Protein AF-A0AA88RF78-F1 (afdb_monomer)

Mean predicted aligned error: 16.73 Å

Foldseek 3Di:
DDDPPPPPPPPDDDQEPQWDDDPNDTDGHQQWDDDPRYTHGDVLLVVLLVVLLVVLLLVQLLQLLCCVQVVDDDQKDFPVRSVVVVCVVVSCVVSVDDPSSNVSSVVSNVVVNPVQWDWDQDPVRTIITGHDPVSSVVNHDPVSVVVVVCVVCVVPVVVVVVVVVVVVVVVVVVVVVVVLLVLLVVLLVVVVVVLVVQCVVCVVPPNPGDSKDFLVVSCVVSDDPVRVVDCSSVVSNVVVQVPDPQKDWDWDQDPNDTTIIIGGRDDDPDPVVVVVVVVVVVVVVVVVVVPVPPPPPPPDDDDDDDDDD

pLDDT: mean 79.44, std 18.49, range [29.78, 97.38]

Organism: NCBI:txid112253

InterPro domains:
  IPR018996 Man1/Src1-like, C-terminal [PF09402] (9-264)
  IPR041885 MAN1, winged-helix domain [G3DSA:1.10.10.1180] (170-264)
  IPR044780 Heh2/Src1-like [PTHR47808] (6-288)

Sequence (309 aa):
MAVLTSTVTDVCEPCPSNGVCHEGKLDCLRGYRKLGKSCVEDGDIDETAKKLAKLIEIRLCEAYAQYLCEGVGTAWVGEEELWNRLDEFKLVERFGLADAKFMHAKERAVETIDKLLETRPTNIGIKELKCPELLVERYKPITCRIRQWIAKHALVLVPICALLLGCTLILFRIRQRHYLSARAEHLYNKVCDILEENALVSRSVKGEGEPWVVASWLRDDLLLPRERRDPSLWKKVEELVQEDSRLDQYPKMVKGELKVVWEWQVEGSLSALAKRKKGEESKQKLNESTSTSSIQQRLASKDSEALKC

Radius of gyration: 55.76 Å; Cα contacts (8 Å, |Δi|>4): 254; chains: 1; bounding box: 178×38×142 Å

Solvent-accessible surface area (backbone atoms only — not comparable to full-atom values): 17986 Å² total; per-residue (Å²): 134,88,80,82,77,80,79,78,74,85,79,78,76,80,74,39,66,62,43,47,68,57,96,91,42,80,44,46,38,93,69,32,38,76,55,90,86,38,36,40,74,31,62,70,36,54,52,46,10,52,54,49,31,50,52,50,51,51,53,45,16,40,45,32,22,43,22,76,62,73,68,49,82,58,64,62,43,46,54,69,62,50,49,56,65,49,51,76,69,43,53,56,77,73,69,71,48,56,70,73,52,41,54,50,14,49,55,54,12,51,61,53,38,65,75,72,32,47,73,46,76,44,101,86,69,50,49,28,41,26,56,42,73,80,61,20,60,77,50,40,54,69,69,46,54,50,50,54,50,46,64,74,41,36,87,61,49,52,58,53,53,51,49,52,54,50,51,53,53,51,52,49,53,52,50,51,51,51,50,44,50,56,53,22,51,54,51,41,53,52,50,49,53,54,32,48,50,36,38,52,49,16,64,73,46,83,73,77,46,68,46,56,45,50,52,70,55,56,50,65,73,71,44,52,84,77,53,67,74,46,64,68,46,57,52,50,27,51,52,54,47,73,71,35,89,50,46,47,77,49,80,42,77,56,96,87,40,83,40,54,30,39,31,47,57,73,89,68,93,59,67,69,62,50,52,53,51,52,55,50,53,54,56,51,56,60,54,57,73,64,60,75,80,71,70,91,79,79,87,87,80,88,77,87,88,78,88,84,136

Secondary structure (DSSP, 8-state):
------------PPPPTTEEEETTEEEEPTTEEEETTEEEE-HHHHHHHHHHHHHHHHHHHHHHHHHHHH--S-S-EEHHHHHHHHHTT-HHHHHT--HHHHHHHHHHHHHHHHHHSEEEE-TTS-EEEE--HHHHHHHS-HHHHHHHHHHHTHHHHHHHHHHHHHHHHHHHHHHHHHHHHHHHHHHHHHHHHHHHHHHHHHHHTTTTS-SEEEHHHHHHHHS-TTGGG-HHHHHHHHHHHHH-TTEEEEEEEETTEEEEEEEE--S-TTHHHHHHHHHHHHHHHHHHTTSSSSSTTS-----------

Structure (mmCIF, N/CA/C/O backbone):
data_AF-A0AA88RF78-F1
#
_entry.id   AF-A0AA88RF78-F1
#
loop_
_atom_site.group_PDB
_atom_site.id
_atom_site.type_symbol
_atom_site.label_atom_id
_atom_site.label_alt_id
_atom_site.label_comp_id
_atom_site.label_asym_id
_atom_site.label_entity_id
_atom_site.label_seq_id
_atom_site.pdbx_PDB_ins_code
_atom_site.Cartn_x
_atom_site.Cartn_y
_atom_site.Cartn_z
_atom_site.occupancy
_atom_site.B_iso_or_equiv
_atom_site.auth_seq_id
_atom_site.auth_comp_id
_atom_site.auth_asym_id
_atom_site.auth_atom_id
_atom_site.pdbx_PDB_model_num
ATOM 1 N N . MET A 1 1 ? 83.283 -2.965 -58.248 1.00 36.81 1 MET A N 1
ATOM 2 C CA . MET A 1 1 ? 82.352 -1.840 -58.026 1.00 36.81 1 MET A CA 1
ATOM 3 C C . MET A 1 1 ? 81.000 -2.427 -57.680 1.00 36.81 1 MET A C 1
ATOM 5 O O . MET A 1 1 ? 80.382 -3.050 -58.531 1.00 36.81 1 MET A O 1
ATOM 9 N N . ALA A 1 2 ? 80.628 -2.340 -56.406 1.00 35.53 2 ALA A N 1
ATOM 10 C CA . ALA A 1 2 ? 79.348 -2.812 -55.902 1.00 35.53 2 ALA A CA 1
ATOM 11 C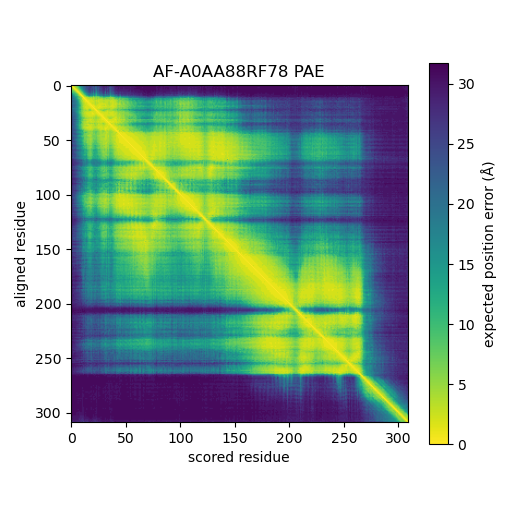 C . ALA A 1 2 ? 78.250 -1.840 -56.345 1.00 35.53 2 ALA A C 1
ATOM 13 O O . ALA A 1 2 ? 78.299 -0.662 -55.999 1.00 35.53 2 ALA A O 1
ATOM 14 N N . VAL A 1 3 ? 77.281 -2.330 -57.112 1.00 37.94 3 VAL A N 1
ATOM 15 C CA . VAL A 1 3 ? 76.019 -1.626 -57.338 1.00 37.94 3 VAL A CA 1
ATOM 16 C C . VAL A 1 3 ? 75.031 -2.221 -56.344 1.00 37.94 3 VAL A C 1
ATOM 18 O O . VAL A 1 3 ? 74.512 -3.315 -56.540 1.00 37.94 3 VAL A O 1
ATOM 21 N N . LEU A 1 4 ? 74.847 -1.523 -55.225 1.00 43.50 4 LEU A N 1
ATOM 22 C CA . LEU A 1 4 ? 73.769 -1.780 -54.278 1.00 43.50 4 LEU A CA 1
ATOM 23 C C . LEU A 1 4 ? 72.462 -1.320 -54.930 1.00 43.50 4 LEU A C 1
ATOM 25 O O . LEU A 1 4 ? 72.089 -0.154 -54.837 1.00 43.50 4 LEU A O 1
ATOM 29 N N . THR A 1 5 ? 71.764 -2.224 -55.611 1.00 44.12 5 THR A N 1
ATOM 30 C CA . THR A 1 5 ? 70.344 -2.031 -55.907 1.00 44.12 5 THR A CA 1
ATOM 31 C C . THR A 1 5 ? 69.571 -2.264 -54.616 1.00 44.12 5 THR A C 1
ATOM 33 O O . THR A 1 5 ? 69.352 -3.406 -54.213 1.00 44.12 5 THR A O 1
ATOM 36 N N . SER A 1 6 ? 69.188 -1.182 -53.938 1.00 45.31 6 SER A N 1
ATOM 37 C CA . SER A 1 6 ? 68.229 -1.235 -52.839 1.00 45.31 6 SER A CA 1
ATOM 38 C C . SER A 1 6 ? 66.862 -1.623 -53.402 1.00 45.31 6 SER A C 1
ATOM 40 O O . SER A 1 6 ? 66.131 -0.785 -53.928 1.00 45.31 6 SER A O 1
ATOM 42 N N . THR A 1 7 ? 66.512 -2.900 -53.314 1.00 47.06 7 THR A N 1
ATOM 43 C CA . THR A 1 7 ? 65.128 -3.346 -53.461 1.00 47.06 7 THR A CA 1
ATOM 44 C C . THR A 1 7 ? 64.368 -2.878 -52.225 1.00 47.06 7 THR A C 1
ATOM 46 O O . THR A 1 7 ? 64.383 -3.550 -51.194 1.00 47.06 7 THR A O 1
ATOM 49 N N . VAL A 1 8 ? 63.744 -1.700 -52.296 1.00 56.53 8 VAL A N 1
ATOM 50 C CA . VAL A 1 8 ? 62.673 -1.354 -51.358 1.00 56.53 8 VAL A CA 1
ATOM 51 C C . VAL A 1 8 ? 61.531 -2.297 -51.701 1.00 56.53 8 VAL A C 1
ATOM 53 O O . VAL A 1 8 ? 60.844 -2.133 -52.701 1.00 56.53 8 VAL A O 1
ATOM 56 N N . THR A 1 9 ? 61.415 -3.377 -50.938 1.00 49.31 9 THR A N 1
ATOM 57 C CA . THR A 1 9 ? 60.226 -4.217 -50.951 1.00 49.31 9 THR A CA 1
ATOM 58 C C . THR A 1 9 ? 59.063 -3.339 -50.511 1.00 49.31 9 THR A C 1
ATOM 60 O O . THR A 1 9 ? 59.014 -2.949 -49.344 1.00 49.31 9 THR A O 1
ATOM 63 N N . ASP A 1 10 ? 58.155 -3.014 -51.430 1.00 59.72 10 ASP A N 1
ATOM 64 C CA . ASP A 1 10 ? 56.860 -2.414 -51.109 1.00 59.72 10 ASP A CA 1
ATOM 65 C C . ASP A 1 10 ? 56.050 -3.441 -50.309 1.00 59.72 10 ASP A C 1
ATOM 67 O O . ASP A 1 10 ? 55.277 -4.237 -50.842 1.00 59.72 10 ASP A O 1
ATOM 71 N N . VAL A 1 11 ? 56.294 -3.490 -48.999 1.00 71.19 11 VAL A N 1
ATOM 72 C CA . VAL A 1 11 ? 55.520 -4.311 -48.072 1.00 71.19 11 VAL A CA 1
ATOM 73 C C . VAL A 1 11 ? 54.170 -3.623 -47.898 1.00 71.19 11 VAL A C 1
ATOM 75 O O . VAL A 1 11 ? 54.000 -2.752 -47.046 1.00 71.19 11 VAL A O 1
ATOM 78 N N . CYS A 1 12 ? 53.207 -3.987 -48.745 1.00 76.19 12 CYS A N 1
ATOM 79 C CA . CYS A 1 12 ? 51.821 -3.580 -48.573 1.00 76.19 12 CYS A CA 1
ATOM 80 C C . CYS A 1 12 ? 51.231 -4.293 -47.351 1.00 76.19 12 CYS A C 1
ATOM 82 O O . CYS A 1 12 ? 51.060 -5.512 -47.344 1.00 76.19 12 CYS A O 1
ATOM 84 N N . GLU A 1 13 ? 50.907 -3.522 -46.317 1.00 80.88 13 GLU A N 1
ATOM 85 C CA . GLU A 1 13 ? 50.121 -4.015 -45.189 1.00 80.88 13 GLU A CA 1
ATOM 86 C C . GLU A 1 13 ? 48.664 -4.249 -45.643 1.00 80.88 13 GLU A C 1
ATOM 88 O O . GLU A 1 13 ? 48.112 -3.424 -46.382 1.00 80.88 13 GLU A O 1
ATOM 93 N N . PRO A 1 14 ? 48.017 -5.354 -45.227 1.00 86.38 14 PRO A N 1
ATOM 94 C CA . PRO A 1 14 ? 46.607 -5.574 -45.518 1.00 86.38 14 PRO A CA 1
ATOM 95 C C . PRO A 1 14 ? 45.745 -4.506 -44.836 1.00 86.38 14 PRO A C 1
ATOM 97 O O . PRO A 1 14 ? 46.074 -4.021 -43.751 1.00 86.38 14 PRO A O 1
ATOM 100 N N . CYS A 1 15 ? 44.612 -4.166 -45.455 1.00 87.88 15 CYS A N 1
ATOM 101 C CA . CYS A 1 15 ? 43.669 -3.237 -44.843 1.00 87.88 15 CYS A CA 1
ATOM 102 C C . CYS A 1 15 ? 43.158 -3.824 -43.511 1.00 87.88 15 CYS A C 1
ATOM 104 O O . CYS A 1 15 ? 42.758 -4.994 -43.483 1.00 87.88 15 CYS A O 1
ATOM 106 N N . PRO A 1 16 ? 43.184 -3.060 -42.406 1.00 90.44 16 PRO A N 1
ATOM 107 C CA . PRO A 1 16 ? 42.710 -3.535 -41.112 1.00 90.44 16 PRO A CA 1
ATOM 108 C C . PRO A 1 16 ? 41.215 -3.868 -41.154 1.00 90.44 16 PRO A C 1
ATOM 110 O O . PRO A 1 16 ? 40.450 -3.303 -41.939 1.00 90.44 16 PRO A O 1
ATOM 113 N N . SER A 1 17 ? 40.783 -4.762 -40.263 1.00 88.62 17 SER A N 1
ATOM 114 C CA . SER A 1 17 ? 39.364 -5.076 -40.094 1.00 88.62 17 SER A CA 1
ATOM 115 C C . SER A 1 17 ? 38.554 -3.818 -39.765 1.00 88.62 17 SER A C 1
ATOM 117 O O . SER A 1 17 ? 39.032 -2.898 -39.099 1.00 88.62 17 SER A O 1
ATOM 119 N N . ASN A 1 18 ? 37.313 -3.779 -40.255 1.00 89.25 18 ASN A N 1
ATOM 120 C CA . ASN A 1 18 ? 36.396 -2.643 -40.114 1.00 89.25 18 ASN A CA 1
ATOM 121 C C . ASN A 1 18 ? 36.908 -1.325 -40.731 1.00 89.25 18 ASN A C 1
ATOM 123 O O . ASN A 1 18 ? 36.397 -0.250 -40.414 1.00 89.25 18 ASN A O 1
ATOM 127 N N . GLY A 1 19 ? 37.909 -1.411 -41.609 1.00 89.44 19 GLY A N 1
ATOM 128 C CA . GLY A 1 19 ? 38.452 -0.313 -42.394 1.00 89.44 19 GLY A CA 1
ATOM 129 C C . GLY A 1 19 ? 38.189 -0.485 -43.887 1.00 89.44 19 GLY A C 1
ATOM 130 O O . GLY A 1 19 ? 38.097 -1.597 -44.401 1.00 89.44 19 GLY A O 1
ATOM 131 N N . VAL A 1 20 ? 38.094 0.638 -44.585 1.00 91.31 20 VAL A N 1
ATOM 132 C CA . VAL A 1 20 ? 38.062 0.748 -46.037 1.00 91.31 20 VAL A CA 1
ATOM 133 C C . VAL A 1 20 ? 39.315 1.512 -46.449 1.00 91.31 20 VAL A C 1
ATOM 135 O O . VAL A 1 20 ? 39.538 2.643 -46.014 1.00 91.31 20 VAL A O 1
ATOM 138 N N . CYS A 1 21 ? 40.161 0.871 -47.254 1.00 90.25 21 CYS A N 1
ATOM 139 C CA . CYS A 1 21 ? 41.420 1.449 -47.701 1.00 90.25 21 CYS A CA 1
ATOM 140 C C . CYS A 1 21 ? 41.339 1.819 -49.180 1.00 90.25 21 CYS A C 1
ATOM 142 O O . CYS A 1 21 ? 41.187 0.942 -50.029 1.00 90.25 21 CYS A O 1
ATOM 144 N N . HIS A 1 22 ? 41.503 3.102 -49.490 1.00 88.25 22 HIS A N 1
ATOM 145 C CA . HIS A 1 22 ? 41.591 3.606 -50.860 1.00 88.25 22 HIS A CA 1
ATOM 146 C C . HIS A 1 22 ? 42.842 4.480 -50.996 1.00 88.25 22 HIS A C 1
ATOM 148 O O . HIS A 1 22 ? 43.063 5.376 -50.186 1.00 88.25 22 HIS A O 1
ATOM 154 N N . GLU A 1 23 ? 43.693 4.190 -51.987 1.00 86.12 23 GLU A N 1
ATOM 155 C CA . GLU A 1 23 ? 44.923 4.958 -52.279 1.00 86.12 23 GLU A CA 1
ATOM 156 C C . GLU A 1 23 ? 45.856 5.149 -51.063 1.00 86.12 23 GLU A C 1
ATOM 158 O O . GLU A 1 23 ? 46.429 6.214 -50.842 1.00 86.12 23 GLU A O 1
ATOM 163 N N . GLY A 1 24 ? 45.982 4.121 -50.218 1.00 81.62 24 GLY A N 1
ATOM 164 C CA . GLY A 1 24 ? 46.809 4.181 -49.005 1.00 81.62 24 GLY A CA 1
ATOM 165 C C . GLY A 1 24 ? 46.198 4.986 -47.849 1.00 81.62 24 GLY A C 1
ATOM 166 O O . GLY A 1 24 ? 46.822 5.107 -46.793 1.00 81.62 24 GLY A O 1
ATOM 167 N N . LYS A 1 25 ? 44.973 5.508 -47.995 1.00 86.75 25 LYS A N 1
ATOM 168 C CA . LYS A 1 25 ? 44.205 6.133 -46.911 1.00 86.75 25 LYS A CA 1
ATOM 169 C C . LYS A 1 25 ? 43.248 5.121 -46.297 1.00 86.75 25 LYS A C 1
ATOM 171 O O . LYS A 1 25 ? 42.500 4.459 -47.005 1.00 86.75 25 LYS A O 1
ATOM 176 N N . LEU A 1 26 ? 43.287 5.026 -44.970 1.00 88.69 26 LEU A N 1
ATOM 177 C CA . LEU A 1 26 ? 42.351 4.246 -44.163 1.00 88.69 26 LEU A CA 1
ATOM 178 C C . LEU A 1 26 ? 41.206 5.137 -43.679 1.00 88.69 26 LEU A C 1
ATOM 180 O O . LEU A 1 26 ? 41.468 6.046 -42.876 1.00 88.69 26 LEU A O 1
ATOM 184 N N . ASP A 1 27 ? 39.988 4.781 -44.084 1.00 91.12 27 ASP A N 1
ATOM 185 C CA . ASP A 1 27 ? 38.717 5.268 -43.551 1.00 91.12 27 ASP A CA 1
ATOM 186 C C . ASP A 1 27 ? 38.017 4.140 -42.787 1.00 91.12 27 ASP A C 1
ATOM 188 O O . ASP A 1 27 ? 37.973 3.004 -43.243 1.00 91.12 27 ASP A O 1
ATOM 192 N N . CYS A 1 28 ? 37.484 4.415 -41.600 1.00 88.62 28 CYS A N 1
ATOM 193 C CA . CYS A 1 28 ? 36.811 3.383 -40.811 1.00 88.62 28 CYS A CA 1
ATOM 194 C C . CYS A 1 28 ? 35.337 3.246 -41.198 1.00 88.62 28 CYS A C 1
ATOM 196 O O . CYS A 1 28 ? 34.677 4.231 -41.537 1.00 88.62 28 CYS A O 1
ATOM 198 N N . LEU A 1 29 ? 34.813 2.020 -41.111 1.00 86.19 29 LEU A N 1
ATOM 199 C CA . LEU A 1 29 ? 33.383 1.760 -41.244 1.00 86.19 29 LEU A CA 1
ATOM 200 C C . LEU A 1 29 ? 32.594 2.527 -40.175 1.00 86.19 29 LEU A C 1
ATOM 202 O O . LEU A 1 29 ? 33.096 2.866 -39.101 1.00 86.19 29 LEU A O 1
ATOM 206 N N . ARG A 1 30 ? 31.320 2.786 -40.471 1.00 78.88 30 ARG A N 1
ATOM 207 C CA . ARG A 1 30 ? 30.401 3.478 -39.561 1.00 78.88 30 ARG A CA 1
ATOM 208 C C . ARG A 1 30 ? 30.340 2.748 -38.210 1.00 78.88 30 ARG A C 1
ATOM 210 O O . ARG A 1 30 ? 30.205 1.530 -38.180 1.00 78.88 30 ARG A O 1
ATOM 217 N N . GLY A 1 31 ? 30.464 3.486 -37.104 1.00 77.44 31 GLY A N 1
ATOM 218 C CA . GLY A 1 31 ? 30.553 2.910 -35.752 1.00 77.44 31 GLY A CA 1
ATOM 219 C C . GLY A 1 31 ? 31.979 2.634 -35.254 1.00 77.44 31 GLY A C 1
ATOM 220 O O . GLY A 1 31 ? 32.155 2.296 -34.084 1.00 77.44 31 GLY A O 1
ATOM 221 N N . TYR A 1 32 ? 32.996 2.818 -36.103 1.00 83.25 32 TYR A N 1
ATOM 222 C CA . TYR A 1 32 ? 34.405 2.630 -35.762 1.00 83.25 32 TYR A CA 1
ATOM 223 C C . TYR A 1 32 ? 35.182 3.941 -35.905 1.00 83.25 32 TYR A C 1
ATOM 225 O O . TYR A 1 32 ? 34.982 4.714 -36.843 1.00 83.25 32 TYR A O 1
ATOM 233 N N . ARG A 1 33 ? 36.108 4.187 -34.977 1.00 87.44 33 ARG A N 1
ATOM 234 C CA . ARG A 1 33 ? 37.044 5.310 -35.007 1.00 87.44 33 ARG A CA 1
ATOM 235 C C . ARG A 1 33 ? 38.448 4.833 -35.354 1.00 87.44 33 ARG A C 1
ATOM 237 O O . ARG A 1 33 ? 38.886 3.756 -34.949 1.00 87.44 33 ARG A O 1
ATOM 244 N N . LYS A 1 34 ? 39.185 5.680 -36.066 1.00 89.12 34 LYS A N 1
ATOM 245 C CA . LYS A 1 34 ? 40.583 5.427 -36.409 1.00 89.12 34 LYS A CA 1
ATOM 246 C C . LYS A 1 34 ? 41.467 5.607 -35.177 1.00 89.12 34 LYS A C 1
ATOM 248 O O . LYS A 1 34 ? 41.498 6.687 -34.589 1.00 89.12 34 LYS A O 1
ATOM 253 N N . LEU A 1 35 ? 42.203 4.562 -34.814 1.00 87.44 35 LEU A N 1
ATOM 254 C CA . LEU A 1 35 ? 43.228 4.577 -33.776 1.00 87.44 35 LEU A CA 1
ATOM 255 C C . LEU A 1 35 ? 44.534 4.053 -34.386 1.00 87.44 35 LEU A C 1
ATOM 257 O O . LEU A 1 35 ? 44.720 2.853 -34.580 1.00 87.44 35 LEU A O 1
ATOM 261 N N . GLY A 1 36 ? 45.427 4.974 -34.758 1.00 86.88 36 GLY A N 1
ATOM 262 C CA . GLY A 1 36 ? 46.647 4.640 -35.496 1.00 86.88 36 GLY A CA 1
ATOM 263 C C . GLY A 1 36 ? 46.340 4.030 -36.869 1.00 86.88 36 GLY A C 1
ATOM 264 O O . GLY A 1 36 ? 45.717 4.677 -37.714 1.00 86.88 36 GLY A O 1
ATOM 265 N N . LYS A 1 37 ? 46.783 2.785 -37.081 1.00 86.38 37 LYS A N 1
ATOM 266 C CA . LYS A 1 37 ? 46.550 1.989 -38.300 1.00 86.38 37 LYS A CA 1
ATOM 267 C C . LYS A 1 37 ? 45.375 1.007 -38.170 1.00 86.38 37 LYS A C 1
ATOM 269 O O . LYS A 1 37 ? 45.274 0.065 -38.947 1.00 86.38 37 LYS A O 1
ATOM 274 N N . SER A 1 38 ? 44.510 1.171 -37.172 1.00 88.62 38 SER A N 1
ATOM 275 C CA . SER A 1 38 ? 43.400 0.250 -36.908 1.00 88.62 38 SER A CA 1
ATOM 276 C C . SER A 1 38 ? 42.086 0.998 -36.718 1.00 88.62 38 SER A C 1
ATOM 278 O O . SER A 1 38 ? 42.074 2.170 -36.338 1.00 88.62 38 SER A O 1
ATOM 280 N N . CYS A 1 39 ? 40.977 0.314 -36.985 1.00 90.19 39 CYS A N 1
ATOM 281 C CA . CYS A 1 39 ? 39.632 0.811 -36.730 1.00 90.19 39 CYS A CA 1
ATOM 282 C C . CYS A 1 39 ? 39.075 0.102 -35.498 1.00 90.19 39 CYS A C 1
ATOM 284 O O . CYS A 1 39 ? 38.893 -1.113 -35.495 1.00 90.19 39 CYS A O 1
ATOM 286 N N . VAL A 1 40 ? 38.847 0.867 -34.436 1.00 89.31 40 VAL A N 1
ATOM 287 C CA . VAL A 1 40 ? 38.360 0.368 -33.145 1.00 89.31 40 VAL A CA 1
ATOM 288 C C . VAL A 1 40 ? 36.949 0.892 -32.935 1.00 89.31 40 VAL A C 1
ATOM 290 O O . VAL A 1 40 ? 36.628 1.974 -33.420 1.00 89.31 40 VAL A O 1
ATOM 293 N N . GLU A 1 41 ? 36.091 0.135 -32.257 1.00 86.56 41 GLU A N 1
ATOM 294 C CA . GLU A 1 41 ? 34.730 0.589 -31.965 1.00 86.56 41 GLU A CA 1
ATOM 295 C C . GLU A 1 41 ? 34.728 1.952 -31.272 1.00 86.56 41 GLU A C 1
ATOM 297 O O . GLU A 1 41 ? 35.543 2.229 -30.385 1.00 86.56 41 GLU A O 1
ATOM 302 N N . ASP A 1 42 ? 33.817 2.821 -31.703 1.00 87.19 42 ASP A N 1
ATOM 303 C CA . ASP A 1 42 ? 33.667 4.129 -31.088 1.00 87.19 42 ASP A CA 1
ATOM 304 C C . ASP A 1 42 ? 32.929 3.982 -29.751 1.00 87.19 42 ASP A C 1
ATOM 306 O O . ASP A 1 42 ? 31.712 3.787 -29.709 1.00 87.19 42 ASP A O 1
ATOM 310 N N . GLY A 1 43 ? 33.682 4.071 -28.652 1.00 85.00 43 GLY A N 1
ATOM 311 C CA . GLY A 1 43 ? 33.142 3.961 -27.296 1.00 85.00 43 GLY A CA 1
ATOM 312 C C . GLY A 1 43 ? 32.020 4.960 -27.008 1.00 85.00 43 GLY A C 1
ATOM 313 O O . GLY A 1 43 ? 31.083 4.615 -26.295 1.00 85.00 43 GLY A O 1
ATOM 314 N N . ASP A 1 44 ? 32.047 6.143 -27.631 1.00 86.06 44 ASP A N 1
ATOM 315 C CA . ASP A 1 44 ? 31.003 7.161 -27.465 1.00 86.06 44 ASP A CA 1
ATOM 316 C C . ASP A 1 44 ? 29.666 6.694 -28.072 1.00 86.06 44 ASP A C 1
ATOM 318 O O . ASP A 1 44 ? 28.593 6.945 -27.516 1.00 86.06 44 ASP A O 1
ATOM 322 N N . ILE A 1 45 ? 29.721 5.981 -29.205 1.00 87.31 45 ILE A N 1
ATOM 323 C CA . ILE A 1 45 ? 28.544 5.403 -29.869 1.00 87.31 45 ILE A CA 1
ATOM 324 C C . ILE A 1 45 ? 28.004 4.242 -29.036 1.00 87.31 45 ILE A C 1
ATOM 326 O O . ILE A 1 45 ? 26.797 4.163 -28.816 1.00 87.31 45 ILE A O 1
ATOM 330 N N . ASP A 1 46 ? 28.884 3.371 -28.540 1.00 88.88 46 ASP A N 1
ATOM 331 C CA . ASP A 1 46 ? 28.491 2.226 -27.716 1.00 88.88 46 ASP A CA 1
ATOM 332 C C . ASP A 1 46 ? 27.864 2.652 -26.378 1.00 88.88 46 ASP A C 1
ATOM 334 O O . ASP A 1 46 ? 26.805 2.158 -25.984 1.00 88.88 46 ASP A O 1
ATOM 338 N N . GLU A 1 47 ? 28.470 3.625 -25.694 1.00 89.31 47 GLU A N 1
ATOM 339 C CA . GLU A 1 47 ? 27.947 4.162 -24.439 1.00 89.31 47 GLU A CA 1
ATOM 340 C C . GLU A 1 47 ? 26.600 4.863 -24.652 1.00 89.31 47 GLU A C 1
ATOM 342 O O . GLU A 1 47 ? 25.657 4.656 -23.880 1.00 89.31 47 GLU A O 1
ATOM 347 N N . THR A 1 48 ? 26.477 5.653 -25.721 1.00 88.81 48 THR A N 1
ATOM 348 C CA . THR A 1 48 ? 25.218 6.325 -26.066 1.00 88.81 48 THR A CA 1
ATOM 349 C C . THR A 1 48 ? 24.133 5.312 -26.419 1.00 88.81 48 THR A C 1
ATOM 351 O O . THR A 1 48 ? 23.010 5.434 -25.928 1.00 88.81 48 THR A O 1
ATOM 354 N N . ALA A 1 49 ? 24.464 4.268 -27.183 1.00 90.44 49 ALA A N 1
ATOM 355 C CA . ALA A 1 49 ? 23.536 3.193 -27.519 1.00 90.44 49 ALA A CA 1
ATOM 356 C C . ALA A 1 49 ? 23.027 2.469 -26.263 1.00 90.44 49 ALA A C 1
ATOM 358 O O . ALA A 1 49 ? 21.822 2.271 -26.112 1.00 90.44 49 ALA A O 1
ATOM 359 N N . LYS A 1 50 ? 23.914 2.150 -25.309 1.00 91.56 50 LYS A N 1
ATOM 360 C CA . LYS A 1 50 ? 23.538 1.541 -24.019 1.00 91.56 50 LYS A CA 1
ATOM 361 C C . LYS A 1 50 ? 22.625 2.444 -23.194 1.00 91.56 50 LYS A C 1
ATOM 363 O O . LYS A 1 50 ? 21.620 1.976 -22.657 1.00 91.56 50 LYS A O 1
ATOM 368 N N . LYS A 1 51 ? 22.945 3.740 -23.097 1.00 90.75 51 LYS A N 1
ATOM 369 C CA . LYS A 1 51 ? 22.106 4.721 -22.386 1.00 90.75 51 LYS A CA 1
ATOM 370 C C . LYS A 1 51 ? 20.726 4.848 -23.031 1.00 90.75 51 LYS A C 1
ATOM 372 O O . LYS A 1 51 ? 19.727 4.910 -22.317 1.00 90.75 51 LYS A O 1
ATOM 377 N N . LEU A 1 52 ? 20.669 4.851 -24.360 1.00 89.69 52 LEU A N 1
ATOM 378 C CA . LEU A 1 52 ? 19.426 4.952 -25.115 1.00 89.69 52 LEU A CA 1
ATOM 379 C C . LEU A 1 52 ? 18.565 3.694 -24.973 1.00 89.69 52 LEU A C 1
ATOM 381 O O . LEU A 1 52 ? 17.379 3.800 -24.664 1.00 89.69 52 LEU A O 1
ATOM 385 N N . ALA A 1 53 ? 19.175 2.512 -25.089 1.00 91.31 53 ALA A N 1
ATOM 386 C CA . ALA A 1 53 ? 18.508 1.238 -24.842 1.00 91.31 53 ALA A CA 1
ATOM 387 C C . ALA A 1 53 ? 17.912 1.184 -23.429 1.00 91.31 53 ALA A C 1
ATOM 389 O O . ALA A 1 53 ? 16.752 0.813 -23.254 1.00 91.31 53 ALA A O 1
ATOM 390 N N . LYS A 1 54 ? 18.667 1.647 -22.422 1.00 91.69 54 LYS A N 1
ATOM 391 C CA . LYS A 1 54 ? 18.185 1.697 -21.040 1.00 91.69 54 LYS A CA 1
ATOM 392 C C . LYS A 1 54 ? 17.024 2.670 -20.854 1.00 91.69 54 LYS A C 1
ATOM 394 O O . LYS A 1 54 ? 16.086 2.364 -20.123 1.00 91.69 54 LYS A O 1
ATOM 399 N N . LEU A 1 55 ? 17.072 3.833 -21.502 1.00 90.06 55 LEU A N 1
ATOM 400 C CA . LEU A 1 55 ? 15.985 4.810 -21.454 1.00 90.06 55 LEU A CA 1
ATOM 401 C C . LEU A 1 55 ? 14.691 4.226 -22.037 1.00 90.06 55 LEU A C 1
ATOM 403 O O . LEU A 1 55 ? 13.630 4.378 -21.435 1.00 90.06 55 LEU A O 1
ATOM 407 N N . ILE A 1 56 ? 14.794 3.529 -23.168 1.00 90.25 56 ILE A N 1
ATOM 408 C CA . ILE A 1 56 ? 13.662 2.865 -23.820 1.00 90.25 56 ILE A CA 1
ATOM 409 C C . ILE A 1 56 ? 13.091 1.753 -22.941 1.00 90.25 56 ILE A C 1
ATOM 411 O O . ILE A 1 56 ? 11.881 1.716 -22.727 1.00 90.25 56 ILE A O 1
ATOM 415 N N . GLU A 1 57 ? 13.952 0.899 -22.382 1.00 91.56 57 GLU A N 1
ATOM 416 C CA . GLU A 1 57 ? 13.557 -0.155 -21.442 1.00 91.56 57 GLU A CA 1
ATOM 417 C C . GLU A 1 57 ? 12.754 0.427 -20.273 1.00 91.56 57 GLU A C 1
ATOM 419 O O . GLU A 1 57 ? 11.646 -0.026 -19.997 1.00 91.56 57 GLU A O 1
ATOM 424 N N . ILE A 1 58 ? 13.281 1.473 -19.624 1.00 90.38 58 ILE A N 1
ATOM 425 C CA . ILE A 1 58 ? 12.612 2.131 -18.497 1.00 90.38 58 ILE A CA 1
ATOM 426 C C . ILE A 1 58 ? 11.236 2.642 -18.924 1.00 90.38 58 ILE A C 1
ATOM 428 O O . ILE A 1 58 ? 10.249 2.326 -18.269 1.00 90.38 58 ILE A O 1
ATOM 432 N N . ARG A 1 59 ? 11.141 3.382 -20.034 1.00 89.19 59 ARG A N 1
ATOM 433 C CA . ARG A 1 59 ? 9.873 3.991 -20.461 1.00 89.19 59 ARG A CA 1
ATOM 434 C C . ARG A 1 59 ? 8.817 2.971 -20.858 1.00 89.19 59 ARG A C 1
ATOM 436 O O . ARG A 1 59 ? 7.670 3.102 -20.437 1.00 89.19 59 ARG A O 1
ATOM 443 N N . LEU A 1 60 ? 9.191 1.952 -21.626 1.00 91.19 60 LEU A N 1
ATOM 444 C CA . LEU A 1 60 ? 8.255 0.905 -22.033 1.00 91.19 60 LEU A CA 1
ATOM 445 C C . LEU A 1 60 ? 7.802 0.062 -20.841 1.00 91.19 60 LEU A C 1
ATOM 447 O O . LEU A 1 60 ? 6.616 -0.242 -20.720 1.00 91.19 60 LEU A O 1
ATOM 451 N N . CYS A 1 61 ? 8.716 -0.294 -19.938 1.00 92.56 61 CYS A N 1
ATOM 452 C CA . CYS A 1 61 ? 8.358 -1.089 -18.771 1.00 92.56 61 CYS A CA 1
ATOM 453 C C . CYS A 1 61 ? 7.581 -0.289 -17.719 1.00 92.56 61 CYS A C 1
ATOM 455 O O . CYS A 1 61 ? 6.692 -0.854 -17.090 1.00 92.56 61 CYS A O 1
ATOM 457 N N . GLU A 1 62 ? 7.843 1.010 -17.546 1.00 90.50 62 GLU A N 1
ATOM 458 C CA . GLU A 1 62 ? 7.022 1.898 -16.709 1.00 90.50 62 GLU A CA 1
ATOM 459 C C . GLU A 1 62 ? 5.599 2.023 -17.263 1.00 90.50 62 GLU A C 1
ATOM 461 O O . GLU A 1 62 ? 4.635 1.848 -16.516 1.00 90.50 62 GLU A O 1
ATOM 466 N N . ALA A 1 63 ? 5.457 2.265 -18.571 1.00 89.00 63 ALA A N 1
ATOM 467 C CA . ALA A 1 63 ? 4.153 2.369 -19.220 1.00 89.00 63 ALA A CA 1
ATOM 468 C C . ALA A 1 63 ? 3.367 1.054 -19.120 1.00 89.00 63 ALA A C 1
ATOM 470 O O . ALA A 1 63 ? 2.197 1.048 -18.735 1.00 89.00 63 ALA A O 1
ATOM 471 N N . TYR A 1 64 ? 4.021 -0.083 -19.378 1.00 91.56 64 TYR A N 1
ATOM 472 C CA . TYR A 1 64 ? 3.365 -1.381 -19.254 1.00 91.56 64 TYR A CA 1
ATOM 473 C C . TYR A 1 64 ? 3.036 -1.728 -17.791 1.00 91.56 64 TYR A C 1
ATOM 475 O O . TYR A 1 64 ? 1.972 -2.280 -17.508 1.00 91.56 64 TYR A O 1
ATOM 483 N N . ALA A 1 65 ? 3.888 -1.350 -16.834 1.00 91.31 65 ALA A N 1
ATOM 484 C CA . ALA A 1 65 ? 3.588 -1.498 -15.413 1.00 91.31 65 ALA A CA 1
ATOM 485 C C . ALA A 1 65 ? 2.353 -0.682 -15.003 1.00 91.31 65 ALA A C 1
ATOM 487 O O . ALA A 1 65 ? 1.489 -1.209 -14.304 1.00 91.31 65 ALA A O 1
ATOM 488 N N . GLN A 1 66 ? 2.236 0.571 -15.454 1.00 88.94 66 GLN A N 1
ATOM 489 C CA . GLN A 1 66 ? 1.054 1.406 -15.210 1.00 88.94 66 GLN A CA 1
ATOM 490 C C . GLN A 1 66 ? -0.208 0.781 -15.806 1.00 88.94 66 GLN A C 1
ATOM 492 O O . GLN A 1 66 ? -1.216 0.672 -15.107 1.00 88.94 66 GLN A O 1
ATOM 497 N N . TYR A 1 67 ? -0.130 0.270 -17.035 1.00 90.88 67 TYR A N 1
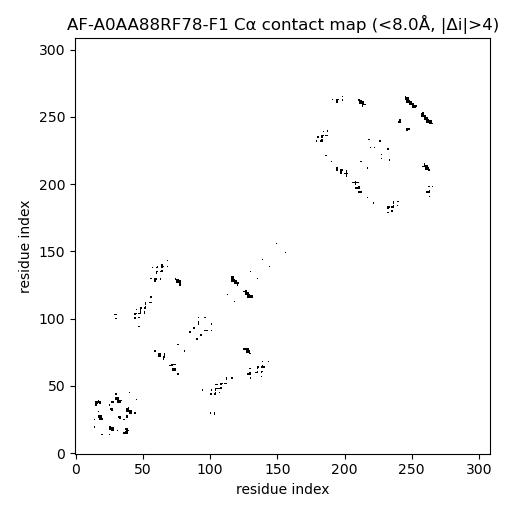ATOM 498 C CA . TYR A 1 67 ? -1.229 -0.455 -17.665 1.00 90.88 67 TYR A CA 1
ATOM 499 C C . TYR A 1 67 ? -1.690 -1.660 -16.833 1.00 90.88 67 TYR A C 1
ATOM 501 O O . TYR A 1 67 ? -2.881 -1.814 -16.577 1.00 90.88 67 TYR A O 1
ATOM 509 N N . LEU A 1 68 ? -0.768 -2.481 -16.321 1.00 89.94 68 LEU A N 1
ATOM 510 C CA . LEU A 1 68 ? -1.118 -3.631 -15.474 1.00 89.94 68 LEU A CA 1
ATOM 511 C C . LEU A 1 68 ? -1.707 -3.244 -14.108 1.00 89.94 68 LEU A C 1
ATOM 513 O O . LEU A 1 68 ? -2.377 -4.056 -13.469 1.00 89.94 68 LEU A O 1
ATOM 517 N N . CYS A 1 69 ? -1.407 -2.042 -13.624 1.00 88.62 69 CYS A N 1
ATOM 518 C CA . CYS A 1 69 ? -1.791 -1.584 -12.295 1.00 88.62 69 CYS A CA 1
ATOM 519 C C . CYS A 1 69 ? -3.103 -0.799 -12.288 1.00 88.62 69 CYS A C 1
ATOM 521 O O . CYS A 1 69 ? -3.936 -1.003 -11.405 1.00 88.62 69 CYS A O 1
ATOM 523 N N . GLU A 1 70 ? -3.270 0.102 -13.250 1.00 85.75 70 GLU A N 1
ATOM 524 C CA . GLU A 1 70 ? -4.379 1.056 -13.323 1.00 85.75 70 GLU A CA 1
ATOM 525 C C . GLU A 1 70 ? -5.302 0.785 -14.518 1.00 85.75 70 GLU A C 1
ATOM 527 O O . GLU A 1 70 ? -6.398 1.335 -14.576 1.00 85.75 70 GLU A O 1
ATOM 532 N N . GLY A 1 71 ? -4.888 -0.069 -15.462 1.00 84.25 71 GLY A N 1
ATOM 533 C CA . GLY A 1 71 ? -5.611 -0.308 -16.714 1.00 84.25 71 GLY A CA 1
ATOM 534 C C . GLY A 1 71 ? -5.470 0.826 -17.733 1.00 84.25 71 GLY A C 1
ATOM 535 O O . GLY A 1 71 ? -6.189 0.842 -18.728 1.00 84.25 71 GLY A O 1
ATOM 536 N N . VAL A 1 72 ? -4.576 1.788 -17.488 1.00 81.00 72 VAL A N 1
ATOM 537 C CA . VAL A 1 72 ? -4.393 2.985 -18.319 1.00 81.00 72 VAL A CA 1
ATOM 538 C C . VAL A 1 72 ? -3.265 2.763 -19.329 1.00 81.00 72 VAL A C 1
ATOM 540 O O . VAL A 1 72 ? -2.172 2.349 -18.955 1.00 81.00 72 VAL A O 1
ATOM 543 N N . GLY A 1 73 ? -3.512 3.073 -20.605 1.00 80.62 73 GLY A N 1
ATOM 544 C CA . GLY A 1 73 ? -2.513 3.002 -21.680 1.00 80.62 73 GLY A CA 1
ATOM 545 C C . GLY A 1 73 ? -2.568 1.714 -22.505 1.00 80.62 73 GLY A C 1
ATOM 546 O O . GLY A 1 73 ? -3.591 1.032 -22.547 1.00 80.62 73 GLY A O 1
ATOM 547 N N . THR A 1 74 ? -1.468 1.397 -23.191 1.00 84.06 74 THR A N 1
ATOM 548 C CA . THR A 1 74 ? -1.335 0.207 -24.043 1.00 84.06 74 THR A CA 1
ATOM 549 C C . THR A 1 74 ? -0.109 -0.612 -23.645 1.00 84.06 74 THR A C 1
ATOM 551 O O . THR A 1 74 ? 0.931 -0.072 -23.276 1.00 84.06 74 THR A O 1
ATOM 554 N N . ALA A 1 75 ? -0.228 -1.940 -23.716 1.00 86.06 75 ALA A N 1
ATOM 555 C CA . ALA A 1 75 ? 0.896 -2.853 -23.484 1.00 86.06 75 ALA A CA 1
ATOM 556 C C . ALA A 1 75 ? 1.882 -2.896 -24.664 1.00 86.06 75 ALA A C 1
ATOM 558 O O . ALA A 1 75 ? 3.064 -3.176 -24.474 1.00 86.06 75 ALA A O 1
ATOM 559 N N . TRP A 1 76 ? 1.375 -2.635 -25.869 1.00 88.31 76 TRP A N 1
ATOM 560 C CA . TRP A 1 76 ? 2.129 -2.592 -27.116 1.00 88.31 76 TRP A CA 1
ATOM 561 C C . TRP A 1 76 ? 2.260 -1.141 -27.568 1.00 88.31 76 TRP A C 1
ATOM 563 O O . TRP A 1 76 ? 1.275 -0.396 -27.555 1.00 88.31 76 TRP A O 1
ATOM 573 N N . VAL A 1 77 ? 3.475 -0.745 -27.937 1.00 88.81 77 VAL A N 1
ATOM 574 C CA . VAL A 1 77 ? 3.791 0.611 -28.398 1.00 88.81 77 VAL A CA 1
ATOM 575 C C . VAL A 1 77 ? 4.510 0.517 -29.737 1.00 88.81 77 VAL A C 1
ATOM 577 O O . VAL A 1 77 ? 5.463 -0.252 -29.870 1.00 88.81 77 VAL A O 1
ATOM 580 N N . GLY A 1 78 ? 4.065 1.291 -30.726 1.00 87.50 78 GLY A N 1
ATOM 581 C CA . GLY A 1 78 ? 4.727 1.353 -32.028 1.00 87.50 78 GLY A CA 1
ATOM 582 C C . GLY A 1 78 ? 6.119 1.980 -31.921 1.00 87.50 78 GLY A C 1
ATOM 583 O O . GLY A 1 78 ? 6.314 2.944 -31.180 1.00 87.50 78 GLY A O 1
ATOM 584 N N . GLU A 1 79 ? 7.088 1.457 -32.673 1.00 85.00 79 GLU A N 1
ATOM 585 C CA . GLU A 1 79 ? 8.468 1.956 -32.650 1.00 85.00 79 GLU A CA 1
ATOM 586 C C . GLU A 1 79 ? 8.557 3.454 -33.012 1.00 85.00 79 GLU A C 1
ATOM 588 O O . GLU A 1 79 ? 9.239 4.215 -32.329 1.00 85.00 79 GLU A O 1
ATOM 593 N N . GLU A 1 80 ? 7.818 3.916 -34.025 1.00 82.94 80 GLU A N 1
ATOM 594 C CA . GLU A 1 80 ? 7.793 5.336 -34.414 1.00 82.94 80 GLU A CA 1
ATOM 595 C C . GLU A 1 80 ? 7.191 6.236 -33.324 1.00 82.94 80 GLU A C 1
ATOM 597 O O . GLU A 1 80 ? 7.740 7.288 -33.000 1.00 82.94 80 GLU A O 1
ATOM 602 N N . GLU A 1 81 ? 6.090 5.802 -32.707 1.00 84.94 81 GLU A N 1
ATOM 603 C CA . GLU A 1 81 ? 5.434 6.526 -31.614 1.00 84.94 81 GLU A CA 1
ATOM 604 C C . GLU A 1 81 ? 6.348 6.633 -30.384 1.00 84.94 81 GLU A C 1
ATOM 606 O O . GLU A 1 81 ? 6.390 7.664 -29.706 1.00 84.94 81 GLU A O 1
ATOM 611 N N . LEU A 1 82 ? 7.109 5.574 -30.103 1.00 85.88 82 LEU A N 1
ATOM 612 C CA . LEU A 1 82 ? 8.118 5.555 -29.054 1.00 85.88 82 LEU A CA 1
ATOM 613 C C . LEU A 1 82 ? 9.240 6.559 -29.343 1.00 85.88 82 LEU A C 1
ATOM 615 O O . LEU A 1 82 ? 9.597 7.335 -28.458 1.00 85.88 82 LEU A O 1
ATOM 619 N N . TRP A 1 83 ? 9.780 6.567 -30.564 1.00 83.25 83 TRP A N 1
ATOM 620 C CA . TRP A 1 83 ? 10.842 7.498 -30.943 1.00 83.25 83 TRP A CA 1
ATOM 621 C C . TRP A 1 83 ? 10.385 8.951 -30.887 1.00 83.25 83 TRP A C 1
ATOM 623 O O . TRP A 1 83 ? 11.118 9.773 -30.345 1.00 83.25 83 TRP A O 1
ATOM 633 N N . ASN A 1 84 ? 9.167 9.254 -31.340 1.00 84.44 84 ASN A N 1
ATOM 634 C CA . ASN A 1 84 ? 8.605 10.603 -31.260 1.00 84.44 84 ASN A CA 1
ATOM 635 C C . ASN A 1 84 ? 8.495 11.085 -29.804 1.00 84.44 84 ASN A C 1
ATOM 637 O O . ASN A 1 84 ? 8.928 12.190 -29.487 1.00 84.44 84 ASN A O 1
ATOM 641 N N . ARG A 1 85 ? 8.016 10.227 -28.889 1.00 81.38 85 ARG A N 1
ATOM 642 C CA . ARG A 1 85 ? 7.970 10.539 -27.447 1.00 81.38 85 ARG A CA 1
ATOM 643 C C . ARG A 1 85 ? 9.347 10.738 -26.822 1.00 81.38 85 ARG A C 1
ATOM 645 O O . ARG A 1 85 ? 9.483 11.448 -25.831 1.00 81.38 85 ARG A O 1
ATOM 652 N N . LEU A 1 86 ? 10.365 10.065 -27.343 1.00 81.44 86 LEU A N 1
ATOM 653 C CA . LEU A 1 86 ? 11.727 10.181 -26.836 1.00 81.44 86 LEU A CA 1
ATOM 654 C C . LEU A 1 86 ? 12.443 11.418 -27.378 1.00 81.44 86 LEU A C 1
ATOM 656 O O . LEU A 1 86 ? 13.248 12.005 -26.657 1.00 81.44 86 LEU A O 1
ATOM 660 N N . ASP A 1 87 ? 12.132 11.830 -28.604 1.00 77.06 87 ASP A N 1
ATOM 661 C CA . ASP A 1 87 ? 12.731 12.999 -29.247 1.00 77.06 87 ASP A CA 1
ATOM 662 C C . ASP A 1 87 ? 12.289 14.320 -28.593 1.00 77.06 87 ASP A C 1
ATOM 664 O O . ASP A 1 87 ? 13.065 15.273 -28.524 1.00 77.06 87 ASP A O 1
ATOM 668 N N . GLU A 1 88 ? 11.111 14.343 -27.952 1.00 72.12 88 GLU A N 1
ATOM 669 C CA . GLU A 1 88 ? 10.675 15.444 -27.073 1.00 72.12 88 GLU A CA 1
ATOM 670 C C . GLU A 1 88 ? 11.683 15.753 -25.947 1.00 72.12 88 GLU A C 1
ATOM 672 O O . GLU A 1 88 ? 11.767 16.888 -25.476 1.00 72.12 88 GLU A O 1
ATOM 677 N N . PHE A 1 89 ? 12.508 14.779 -25.540 1.00 67.00 89 PHE A N 1
ATOM 678 C CA . PHE A 1 89 ? 13.568 14.970 -24.542 1.00 67.00 89 PHE A CA 1
ATOM 679 C C . PHE A 1 89 ? 14.878 15.527 -25.122 1.00 67.00 89 PHE A C 1
ATOM 681 O O . PHE A 1 89 ? 15.883 15.548 -24.405 1.00 67.00 89 PHE A O 1
ATOM 688 N N . LYS A 1 90 ? 14.889 15.950 -26.395 1.00 75.56 90 LYS A N 1
ATOM 689 C CA . LYS A 1 90 ? 16.058 16.483 -27.107 1.00 75.56 90 LYS A CA 1
ATOM 690 C C . LYS A 1 90 ? 17.305 15.614 -26.929 1.00 75.56 90 LYS A C 1
ATOM 692 O O . LYS A 1 90 ? 18.343 16.051 -26.425 1.00 75.56 90 LYS A O 1
ATOM 697 N N . LEU A 1 91 ? 17.196 14.345 -27.317 1.00 75.69 91 LEU A N 1
ATOM 698 C CA . LEU A 1 91 ? 18.237 13.343 -27.069 1.00 75.69 91 LEU A CA 1
ATOM 699 C C . LEU A 1 91 ? 19.599 13.744 -27.653 1.00 75.69 91 LEU A C 1
ATOM 701 O O . LEU A 1 91 ? 20.620 13.513 -27.010 1.00 75.69 91 LEU A O 1
ATOM 705 N N . VAL A 1 92 ? 19.617 14.398 -28.816 1.00 70.19 92 VAL A N 1
ATOM 706 C CA . VAL A 1 92 ? 20.849 14.886 -29.459 1.00 70.19 92 VAL A CA 1
ATOM 707 C C . VAL A 1 92 ? 21.583 15.900 -28.569 1.00 70.19 92 VAL A C 1
ATOM 709 O O . VAL A 1 92 ? 22.776 15.739 -28.314 1.00 70.19 92 VAL A O 1
ATOM 712 N N . GLU A 1 93 ? 20.870 16.884 -28.007 1.00 71.50 93 GLU A N 1
ATOM 713 C CA . GLU A 1 93 ? 21.443 17.869 -27.073 1.00 71.50 93 GLU A CA 1
ATOM 714 C C . GLU A 1 93 ? 21.899 17.203 -25.763 1.00 71.50 93 GLU A C 1
ATOM 716 O O . GLU A 1 93 ? 22.939 17.553 -25.208 1.00 71.50 93 GLU A O 1
ATOM 721 N N . ARG A 1 94 ? 21.148 16.204 -25.279 1.00 72.44 94 ARG A N 1
ATOM 722 C CA . ARG A 1 94 ? 21.441 15.494 -24.025 1.00 72.44 94 ARG A CA 1
ATOM 723 C C . ARG A 1 94 ? 22.686 14.609 -24.105 1.00 72.44 94 ARG A C 1
ATOM 725 O O . ARG A 1 94 ? 23.387 14.465 -23.104 1.00 72.44 94 ARG A O 1
ATOM 732 N N . PHE A 1 95 ? 22.927 13.979 -25.252 1.00 77.44 95 PHE A N 1
ATOM 733 C CA . PHE A 1 95 ? 24.063 13.076 -25.449 1.00 77.44 95 PHE A CA 1
ATOM 734 C C . PHE A 1 95 ? 25.274 13.757 -26.099 1.00 77.44 95 PHE A C 1
ATOM 736 O O . PHE A 1 95 ? 26.366 13.201 -26.035 1.00 77.44 95 PHE A O 1
ATOM 743 N N . GLY A 1 96 ? 25.114 14.953 -26.679 1.00 72.56 96 GLY A N 1
ATOM 744 C CA . GLY A 1 96 ? 26.223 15.755 -27.208 1.00 72.56 96 GLY A CA 1
ATOM 745 C C . GLY A 1 96 ? 26.954 15.118 -28.396 1.00 72.56 96 GLY A C 1
ATOM 746 O O . GLY A 1 96 ? 28.113 15.445 -28.649 1.00 72.56 96 GLY A O 1
ATOM 747 N N . LEU A 1 97 ? 26.306 14.190 -29.111 1.00 75.25 97 LEU A N 1
ATOM 748 C CA . LEU A 1 97 ? 26.860 13.533 -30.295 1.00 75.25 97 LEU A CA 1
ATOM 749 C C . LEU A 1 97 ? 26.469 14.290 -31.567 1.00 75.25 97 LEU A C 1
ATOM 751 O O . LEU A 1 97 ? 25.351 14.776 -31.693 1.00 75.25 97 LEU A O 1
ATOM 755 N N . ALA A 1 98 ? 27.373 14.309 -32.549 1.00 77.69 98 ALA A N 1
ATOM 756 C CA . ALA A 1 98 ? 27.031 14.729 -33.905 1.00 77.69 98 ALA A CA 1
ATOM 757 C C . ALA A 1 98 ? 25.918 13.834 -34.479 1.00 77.69 98 ALA A C 1
ATOM 759 O O . ALA A 1 98 ? 25.954 12.617 -34.268 1.00 77.69 98 ALA A O 1
ATOM 760 N N . ASP A 1 99 ? 24.999 14.410 -35.260 1.00 78.25 99 ASP A N 1
ATOM 761 C CA . ASP A 1 99 ? 23.807 13.727 -35.792 1.00 78.25 99 ASP A CA 1
ATOM 762 C C . ASP A 1 99 ? 24.123 12.365 -36.425 1.00 78.25 99 ASP A C 1
ATOM 764 O O . ASP A 1 99 ? 23.460 11.369 -36.145 1.00 78.25 99 ASP A O 1
ATOM 768 N N . ALA A 1 100 ? 25.204 12.275 -37.206 1.00 79.38 100 ALA A N 1
ATOM 769 C CA . ALA A 1 100 ? 25.627 11.021 -37.829 1.00 79.38 100 ALA A CA 1
ATOM 770 C C . ALA A 1 100 ? 26.013 9.935 -36.804 1.00 79.38 100 ALA A C 1
ATOM 772 O O . ALA A 1 100 ? 25.633 8.776 -36.958 1.00 79.38 100 ALA A O 1
ATOM 773 N N . LYS A 1 101 ? 26.740 10.290 -35.735 1.00 81.94 101 LYS A N 1
ATOM 774 C CA . LYS A 1 101 ? 27.101 9.338 -34.670 1.00 81.94 101 LYS A CA 1
ATOM 775 C C . LYS A 1 101 ? 25.883 8.955 -33.831 1.00 81.94 101 LYS A C 1
ATOM 777 O O . LYS A 1 101 ? 25.758 7.799 -33.435 1.00 81.94 101 LYS A O 1
ATOM 782 N N . PHE A 1 102 ? 24.985 9.908 -33.582 1.00 84.00 102 PHE A N 1
ATOM 783 C CA . PHE A 1 102 ? 23.746 9.662 -32.851 1.00 84.00 102 PHE A CA 1
ATOM 784 C C . PHE A 1 102 ? 22.833 8.683 -33.600 1.00 84.00 102 PHE A C 1
ATOM 786 O O . PHE A 1 102 ? 22.321 7.747 -32.993 1.00 84.00 102 PHE A O 1
ATOM 793 N N . MET A 1 103 ? 22.699 8.824 -34.922 1.00 85.12 103 MET A N 1
ATOM 794 C CA . MET A 1 103 ? 21.929 7.882 -35.742 1.00 85.12 103 MET A CA 1
ATOM 795 C C . MET A 1 103 ? 22.477 6.450 -35.663 1.00 85.12 103 MET A C 1
ATOM 797 O O . MET A 1 103 ? 21.700 5.502 -35.581 1.00 85.12 103 MET A O 1
ATOM 801 N N . HIS A 1 104 ? 23.799 6.277 -35.590 1.00 84.12 104 HIS A N 1
ATOM 802 C CA . HIS A 1 104 ? 24.399 4.958 -35.361 1.00 84.12 104 HIS A CA 1
ATOM 803 C C . HIS A 1 104 ? 24.174 4.425 -33.949 1.00 84.12 104 HIS A C 1
ATOM 805 O O . HIS A 1 104 ? 23.897 3.238 -33.774 1.00 84.12 104 HIS A O 1
ATOM 811 N N . ALA A 1 105 ? 24.251 5.291 -32.940 1.00 87.00 105 ALA A N 1
ATOM 812 C CA . ALA A 1 105 ? 23.913 4.909 -31.574 1.00 87.00 105 ALA A CA 1
ATOM 813 C C . ALA A 1 105 ? 22.438 4.481 -31.465 1.00 87.00 105 ALA A C 1
ATOM 815 O O . ALA A 1 105 ? 22.128 3.524 -30.758 1.00 87.00 105 ALA A O 1
ATOM 816 N N . LYS A 1 106 ? 21.541 5.141 -32.210 1.00 87.88 106 LYS A N 1
ATOM 817 C CA . LYS A 1 106 ? 20.122 4.787 -32.326 1.00 87.88 106 LYS A CA 1
ATOM 818 C C . LYS A 1 106 ? 19.933 3.391 -32.918 1.00 87.88 106 LYS A C 1
ATOM 820 O O . LYS A 1 106 ? 19.250 2.575 -32.310 1.00 87.88 106 LYS A O 1
ATOM 825 N N . GLU A 1 107 ? 20.564 3.101 -34.051 1.00 87.88 107 GLU A N 1
ATOM 826 C CA . GLU A 1 107 ? 20.490 1.790 -34.711 1.00 87.88 107 GLU A CA 1
ATOM 827 C C . GLU A 1 107 ? 20.993 0.659 -33.795 1.00 87.88 107 GLU A C 1
ATOM 829 O O . GLU A 1 107 ? 20.290 -0.328 -33.573 1.00 87.88 107 GLU A O 1
ATOM 834 N N . ARG A 1 108 ? 22.156 0.849 -33.157 1.00 88.31 108 ARG A N 1
ATOM 835 C CA . ARG A 1 108 ? 22.714 -0.111 -32.187 1.00 88.31 108 ARG A CA 1
ATOM 836 C C . ARG A 1 108 ? 21.810 -0.287 -30.956 1.00 88.31 108 ARG A C 1
ATOM 838 O O . ARG A 1 108 ? 21.711 -1.388 -30.406 1.00 88.31 108 ARG A O 1
ATOM 845 N N . ALA A 1 109 ? 21.130 0.774 -30.517 1.00 90.06 109 ALA A N 1
ATOM 846 C CA . ALA A 1 109 ? 20.166 0.696 -29.422 1.00 90.06 109 ALA A CA 1
ATOM 847 C C . ALA A 1 109 ? 18.939 -0.143 -29.804 1.00 90.06 109 ALA A C 1
ATOM 849 O O . ALA A 1 109 ? 18.548 -0.997 -29.010 1.00 90.06 109 ALA A O 1
ATOM 850 N N . VAL A 1 110 ? 18.375 0.039 -31.007 1.00 88.06 110 VAL A N 1
ATOM 851 C CA . VAL A 1 110 ? 17.251 -0.778 -31.511 1.00 88.06 110 VAL A CA 1
ATOM 852 C C . VAL A 1 110 ? 17.625 -2.256 -31.529 1.00 88.06 110 VAL A C 1
ATOM 854 O O . VAL A 1 110 ? 16.891 -3.074 -30.984 1.00 88.06 110 VAL A O 1
ATOM 857 N N . GLU A 1 111 ? 18.802 -2.601 -32.057 1.00 89.38 111 GLU A N 1
ATOM 858 C CA . GLU A 1 111 ? 19.265 -3.994 -32.097 1.00 89.38 111 GLU A CA 1
ATOM 859 C C . GLU A 1 111 ? 19.400 -4.605 -30.689 1.00 89.38 111 GLU A C 1
ATOM 861 O O . GLU A 1 111 ? 19.129 -5.787 -30.465 1.00 89.38 111 GLU A O 1
ATOM 866 N N . THR A 1 112 ? 19.810 -3.793 -29.712 1.00 89.75 112 THR A N 1
ATOM 867 C CA . THR A 1 112 ? 19.897 -4.214 -28.308 1.00 89.75 112 THR A CA 1
ATOM 868 C C . THR A 1 112 ? 18.507 -4.423 -27.706 1.00 89.75 112 THR A C 1
ATOM 870 O O . THR A 1 112 ? 18.279 -5.400 -26.996 1.00 89.75 112 THR A O 1
ATOM 873 N N . ILE A 1 113 ? 17.570 -3.522 -27.998 1.00 89.25 113 ILE A N 1
ATOM 874 C CA . ILE A 1 113 ? 16.192 -3.568 -27.503 1.00 89.25 113 ILE A CA 1
ATOM 875 C C . ILE A 1 113 ? 15.440 -4.766 -28.073 1.00 89.25 113 ILE A C 1
ATOM 877 O O . ILE A 1 113 ? 14.742 -5.441 -27.324 1.00 89.25 113 ILE A O 1
ATOM 881 N N . ASP A 1 114 ? 15.634 -5.079 -29.350 1.00 87.31 114 ASP A N 1
ATOM 882 C CA . ASP A 1 114 ? 15.009 -6.230 -30.007 1.00 87.31 114 ASP A CA 1
ATOM 883 C C . ASP A 1 114 ? 15.369 -7.563 -29.350 1.00 87.31 114 ASP A C 1
ATOM 885 O O . ASP A 1 114 ? 14.581 -8.504 -29.377 1.00 87.31 114 ASP A O 1
ATOM 889 N N . LYS A 1 115 ? 16.554 -7.644 -28.735 1.00 88.31 115 LYS A N 1
ATOM 890 C CA . LYS A 1 115 ? 16.999 -8.823 -27.981 1.00 88.31 115 LYS A C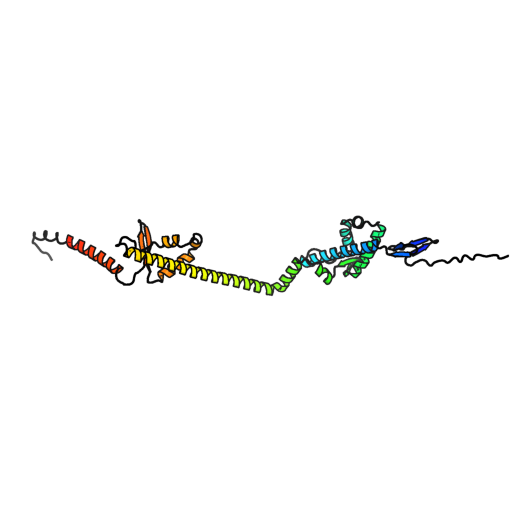A 1
ATOM 891 C C . LYS A 1 115 ? 16.395 -8.885 -26.576 1.00 88.31 115 LYS A C 1
ATOM 893 O O . LYS A 1 115 ? 16.335 -9.964 -25.993 1.00 88.31 115 LYS A O 1
ATOM 898 N N . LEU A 1 116 ? 16.003 -7.743 -26.009 1.00 86.88 116 LEU A N 1
ATOM 899 C CA . LEU A 1 116 ? 15.522 -7.623 -24.628 1.00 86.88 116 LEU A CA 1
ATOM 900 C C . LEU A 1 116 ? 13.994 -7.593 -24.517 1.00 86.88 116 LEU A C 1
ATOM 902 O O . LEU A 1 116 ? 13.457 -8.010 -23.490 1.00 86.88 116 LEU A O 1
ATOM 906 N N . LEU A 1 117 ? 13.306 -7.064 -25.527 1.00 88.44 117 LEU A N 1
ATOM 907 C CA . LEU A 1 117 ? 11.868 -6.813 -25.515 1.00 88.44 117 LEU A CA 1
ATOM 908 C C . LEU A 1 117 ? 11.114 -7.751 -26.459 1.00 88.44 117 LEU A C 1
ATOM 910 O O . LEU A 1 117 ? 11.662 -8.283 -27.421 1.00 88.44 117 LEU A O 1
ATOM 914 N N . GLU A 1 118 ? 9.823 -7.935 -26.188 1.00 88.75 118 GLU A N 1
ATOM 915 C CA . GLU A 1 118 ? 8.929 -8.648 -27.095 1.00 88.75 118 GLU A CA 1
ATOM 916 C C . GLU A 1 118 ? 8.621 -7.746 -28.294 1.00 88.75 118 GLU A C 1
ATOM 918 O O . GLU A 1 118 ? 8.160 -6.615 -28.131 1.00 88.75 118 GLU A O 1
ATOM 923 N N . THR A 1 119 ? 8.866 -8.254 -29.500 1.00 87.44 119 THR A N 1
ATOM 924 C CA . THR A 1 119 ? 8.557 -7.566 -30.756 1.00 87.44 119 THR A CA 1
ATOM 925 C C . THR A 1 119 ? 7.451 -8.298 -31.499 1.00 87.44 119 THR A C 1
ATOM 927 O O . THR A 1 119 ? 7.409 -9.530 -31.537 1.00 87.44 119 THR A O 1
ATOM 930 N N . ARG A 1 120 ? 6.539 -7.541 -32.108 1.00 85.31 120 ARG A N 1
ATOM 931 C CA . ARG A 1 120 ? 5.489 -8.088 -32.968 1.00 85.31 120 ARG A CA 1
ATOM 932 C C . ARG A 1 120 ? 5.316 -7.219 -34.217 1.00 85.31 120 ARG A C 1
ATOM 934 O O . ARG A 1 120 ? 5.239 -6.000 -34.085 1.00 85.31 120 ARG A O 1
ATOM 941 N N . PRO A 1 121 ? 5.197 -7.816 -35.418 1.00 81.75 121 PRO A N 1
ATOM 942 C CA . PRO A 1 121 ? 4.741 -7.089 -36.593 1.00 81.75 121 PRO A CA 1
ATOM 943 C C . PRO A 1 121 ? 3.214 -6.925 -36.562 1.00 81.75 121 PRO A C 1
ATOM 945 O O . PRO A 1 121 ? 2.465 -7.893 -36.389 1.00 81.75 121 PRO A O 1
ATOM 948 N N . THR A 1 122 ? 2.744 -5.698 -36.753 1.00 77.75 122 THR A N 1
ATOM 949 C CA . THR A 1 122 ? 1.327 -5.386 -36.964 1.00 77.75 122 THR A CA 1
ATOM 950 C C . THR A 1 122 ? 0.937 -5.738 -38.405 1.00 77.75 122 THR A C 1
ATOM 952 O O . THR A 1 122 ? 1.780 -5.772 -39.300 1.00 77.75 122 THR A O 1
ATOM 955 N N . ASN A 1 123 ? -0.355 -5.949 -38.679 1.00 73.69 123 ASN A N 1
ATOM 956 C CA . ASN A 1 123 ? -0.868 -6.250 -40.031 1.00 73.69 123 ASN A CA 1
ATOM 957 C C . ASN A 1 123 ? -0.526 -5.168 -41.083 1.00 73.69 123 ASN A C 1
ATOM 959 O O . ASN A 1 123 ? -0.624 -5.416 -42.279 1.00 73.69 123 ASN A O 1
ATOM 963 N N . ILE A 1 124 ? -0.144 -3.973 -40.624 1.00 75.62 124 ILE A N 1
ATOM 964 C CA . ILE A 1 124 ? 0.222 -2.794 -41.424 1.00 75.62 124 ILE A CA 1
ATOM 965 C C . ILE A 1 124 ? 1.754 -2.734 -41.653 1.00 75.62 124 ILE A C 1
ATOM 967 O O . ILE A 1 124 ? 2.257 -1.832 -42.309 1.00 75.62 124 ILE A O 1
ATOM 971 N N . GLY A 1 125 ? 2.517 -3.699 -41.123 1.00 75.12 125 GLY A N 1
ATOM 972 C CA . GLY A 1 125 ? 3.981 -3.757 -41.228 1.00 75.12 125 GLY A CA 1
ATOM 973 C C . GLY A 1 125 ? 4.731 -2.908 -40.196 1.00 75.12 125 GLY A C 1
ATOM 974 O O . GLY A 1 125 ? 5.958 -2.905 -40.195 1.00 75.12 125 GLY A O 1
ATOM 975 N N . ILE A 1 126 ? 4.017 -2.216 -39.302 1.00 79.44 126 ILE A N 1
ATOM 976 C CA . ILE A 1 126 ? 4.612 -1.445 -38.202 1.00 79.44 126 ILE A CA 1
ATOM 977 C C . ILE A 1 126 ? 5.101 -2.412 -37.122 1.00 79.44 126 ILE A C 1
ATOM 979 O O . ILE A 1 126 ? 4.428 -3.393 -36.804 1.00 79.44 126 ILE A O 1
ATOM 983 N N . LYS A 1 127 ? 6.281 -2.144 -36.565 1.00 85.38 127 LYS A N 1
ATOM 984 C CA . LYS A 1 127 ? 6.859 -2.932 -35.479 1.00 85.38 127 LYS A CA 1
ATOM 985 C C . LYS A 1 127 ? 6.402 -2.386 -34.130 1.00 85.38 127 LYS A C 1
ATOM 987 O O . LYS A 1 127 ? 6.615 -1.213 -33.820 1.00 85.38 127 LYS A O 1
ATOM 992 N N . GLU A 1 128 ? 5.779 -3.245 -33.334 1.00 87.81 128 GLU A N 1
ATOM 993 C CA . GLU A 1 128 ? 5.355 -2.946 -31.969 1.00 87.81 128 GLU A CA 1
ATOM 994 C C . GLU A 1 128 ? 6.292 -3.605 -30.958 1.00 87.81 128 GLU A C 1
ATOM 996 O O . GLU A 1 128 ? 6.724 -4.749 -31.126 1.00 87.81 128 GLU A O 1
ATOM 1001 N N . LEU A 1 12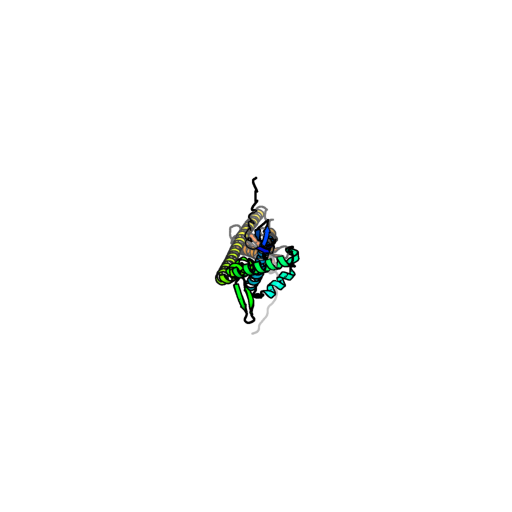9 ? 6.579 -2.863 -29.893 1.00 90.25 129 LEU A N 1
ATOM 1002 C CA . LEU A 1 129 ? 7.444 -3.248 -28.790 1.00 90.25 129 LEU A CA 1
ATOM 1003 C C . LEU A 1 129 ? 6.612 -3.415 -27.518 1.00 90.25 129 LEU A C 1
ATOM 1005 O O . LEU A 1 129 ? 5.737 -2.596 -27.220 1.00 90.25 129 LEU A O 1
ATOM 1009 N N . LYS A 1 130 ? 6.923 -4.453 -26.742 1.00 91.62 130 LYS A N 1
ATOM 1010 C CA . LYS A 1 130 ? 6.322 -4.725 -25.435 1.00 91.62 130 LYS A CA 1
ATOM 1011 C C . LYS A 1 130 ? 7.379 -5.167 -24.426 1.00 91.62 130 LYS A C 1
ATOM 1013 O O . LYS A 1 130 ? 8.276 -5.953 -24.727 1.00 91.62 130 LYS A O 1
ATOM 1018 N N . CYS A 1 131 ? 7.250 -4.681 -23.191 1.00 92.88 131 CYS A N 1
ATOM 1019 C CA . CYS A 1 131 ? 8.102 -5.119 -22.089 1.00 92.88 131 CYS A CA 1
ATOM 1020 C C . CYS A 1 131 ? 7.693 -6.533 -21.610 1.00 92.88 131 CYS A C 1
ATOM 1022 O O . CYS A 1 131 ? 6.510 -6.752 -21.336 1.00 92.88 131 CYS A O 1
ATOM 1024 N N . PRO A 1 132 ? 8.630 -7.493 -21.479 1.00 92.38 132 PRO A N 1
ATOM 1025 C CA . PRO A 1 132 ? 8.321 -8.839 -20.995 1.00 92.38 132 PRO A CA 1
ATOM 1026 C C . PRO A 1 132 ? 7.748 -8.832 -19.574 1.00 92.38 132 PRO A C 1
ATOM 1028 O O . PRO A 1 132 ? 8.159 -8.028 -18.736 1.00 92.38 132 PRO A O 1
ATOM 1031 N N . GLU A 1 133 ? 6.862 -9.778 -19.253 1.00 87.62 133 GLU A N 1
ATOM 1032 C CA . GLU A 1 133 ? 6.184 -9.821 -17.942 1.00 87.62 133 GLU A CA 1
ATOM 1033 C C . GLU A 1 133 ? 7.158 -9.944 -16.759 1.00 87.62 133 GLU A C 1
ATOM 1035 O O . GLU A 1 133 ? 6.990 -9.285 -15.732 1.00 87.62 133 GLU A O 1
ATOM 1040 N N . LEU A 1 134 ? 8.228 -10.729 -16.917 1.00 87.31 134 LEU A N 1
ATOM 1041 C CA . LEU A 1 134 ? 9.263 -10.893 -15.889 1.00 87.31 134 LEU A CA 1
ATOM 1042 C C . LEU A 1 134 ? 10.060 -9.605 -15.646 1.00 87.31 134 LEU A C 1
ATOM 1044 O O . LEU A 1 134 ? 10.503 -9.341 -14.526 1.00 87.31 134 LEU A O 1
ATOM 1048 N N . LEU A 1 135 ? 10.264 -8.814 -16.702 1.00 89.88 135 LEU A N 1
ATOM 1049 C CA . LEU A 1 135 ? 10.995 -7.556 -16.628 1.00 89.88 135 LEU A CA 1
ATOM 1050 C C . LEU A 1 135 ? 10.106 -6.472 -16.010 1.00 89.88 135 LEU A C 1
ATOM 1052 O O . LEU A 1 135 ? 10.539 -5.773 -15.092 1.00 89.88 135 LEU A O 1
ATOM 1056 N N . VAL A 1 136 ? 8.841 -6.399 -16.442 1.00 92.69 136 VAL A N 1
ATOM 1057 C CA . VAL A 1 136 ? 7.878 -5.389 -15.988 1.00 92.69 136 VAL A CA 1
ATOM 1058 C C . VAL A 1 136 ? 7.608 -5.474 -14.491 1.00 92.69 136 VAL A C 1
ATOM 1060 O O . VAL A 1 136 ? 7.373 -4.450 -13.851 1.00 92.69 136 VAL A O 1
ATOM 1063 N N . GLU A 1 137 ? 7.699 -6.671 -13.901 1.00 89.75 137 GLU A N 1
ATOM 1064 C CA . GLU A 1 137 ? 7.483 -6.857 -12.469 1.00 89.75 137 GLU A CA 1
ATOM 1065 C C . GLU A 1 137 ? 8.401 -5.946 -11.650 1.00 89.75 137 GLU A C 1
ATOM 1067 O O . GLU A 1 137 ? 7.941 -5.368 -10.669 1.00 89.75 137 GLU A O 1
ATOM 1072 N N . ARG A 1 138 ? 9.650 -5.715 -12.090 1.00 89.00 138 ARG A N 1
ATOM 1073 C CA . ARG A 1 138 ? 10.622 -4.825 -11.419 1.00 89.00 138 ARG A CA 1
ATOM 1074 C C . ARG A 1 138 ? 10.210 -3.356 -11.445 1.00 89.00 138 ARG A C 1
ATOM 1076 O O . ARG A 1 138 ? 10.523 -2.638 -10.500 1.00 89.00 138 ARG A O 1
ATOM 1083 N N . TYR A 1 139 ? 9.490 -2.951 -12.484 1.00 90.38 139 TYR A N 1
ATOM 1084 C CA . TYR A 1 139 ? 9.037 -1.581 -12.715 1.00 90.38 139 TYR A CA 1
ATOM 1085 C C . TYR A 1 139 ? 7.670 -1.285 -12.085 1.00 90.38 139 TYR A C 1
ATOM 1087 O O . TYR A 1 139 ? 7.266 -0.126 -12.013 1.00 90.38 139 TYR A O 1
ATOM 1095 N N . LYS A 1 140 ? 6.962 -2.301 -11.569 1.00 91.19 140 LYS A N 1
ATOM 1096 C CA . LYS A 1 140 ? 5.698 -2.084 -10.856 1.00 91.19 140 LYS A CA 1
ATOM 1097 C C . LYS A 1 140 ? 5.898 -1.258 -9.581 1.00 91.19 140 LYS A C 1
ATOM 1099 O O . LYS A 1 140 ? 6.721 -1.635 -8.738 1.00 91.19 140 LYS A O 1
ATOM 1104 N N . PRO A 1 141 ? 5.096 -0.196 -9.371 1.00 90.25 141 PRO A N 1
ATOM 1105 C CA . PRO A 1 141 ? 5.137 0.558 -8.130 1.00 90.25 141 PRO A CA 1
ATOM 1106 C C . PRO A 1 141 ? 4.710 -0.327 -6.953 1.00 90.25 141 PRO A C 1
ATOM 1108 O O . PRO A 1 141 ? 3.825 -1.180 -7.066 1.00 90.25 141 PRO A O 1
ATOM 1111 N N . ILE A 1 142 ? 5.325 -0.096 -5.791 1.00 88.50 142 ILE A N 1
ATOM 1112 C CA . ILE A 1 142 ? 5.092 -0.886 -4.570 1.00 88.50 142 ILE A CA 1
ATOM 1113 C C . ILE A 1 142 ? 3.605 -0.876 -4.187 1.00 88.50 142 ILE A C 1
ATOM 1115 O O . ILE A 1 142 ? 3.050 -1.902 -3.803 1.00 88.50 142 ILE A O 1
ATOM 1119 N N . THR A 1 143 ? 2.937 0.266 -4.357 1.00 89.19 143 THR A N 1
ATOM 1120 C CA . THR A 1 143 ? 1.501 0.435 -4.097 1.00 89.19 143 THR A CA 1
ATOM 1121 C C . THR A 1 143 ? 0.646 -0.528 -4.918 1.00 89.19 143 THR A C 1
ATOM 1123 O O . THR A 1 143 ? -0.275 -1.140 -4.381 1.00 89.19 143 THR A O 1
ATOM 1126 N N . CYS A 1 144 ? 0.971 -0.711 -6.197 1.00 91.38 144 CYS A N 1
ATOM 1127 C CA . CYS A 1 144 ? 0.284 -1.648 -7.074 1.00 91.38 144 CYS A CA 1
ATOM 1128 C C . CYS A 1 144 ? 0.525 -3.096 -6.657 1.00 91.38 144 CYS A C 1
ATOM 1130 O O . CYS A 1 144 ? -0.434 -3.859 -6.553 1.00 91.38 144 CYS A O 1
ATOM 1132 N N . ARG A 1 145 ? 1.773 -3.464 -6.335 1.00 91.12 145 ARG A N 1
ATOM 1133 C CA . ARG A 1 145 ? 2.075 -4.816 -5.843 1.00 91.12 145 ARG A CA 1
ATOM 1134 C C . ARG A 1 145 ? 1.292 -5.131 -4.571 1.00 91.12 145 ARG A C 1
ATOM 1136 O O . ARG A 1 145 ? 0.696 -6.199 -4.474 1.00 91.12 145 ARG A O 1
ATOM 1143 N N . ILE A 1 146 ? 1.229 -4.185 -3.632 1.00 90.56 146 ILE A N 1
ATOM 1144 C CA . ILE A 1 146 ? 0.440 -4.331 -2.403 1.00 90.56 146 ILE A CA 1
ATOM 1145 C C . ILE A 1 146 ? -1.048 -4.471 -2.734 1.00 90.56 146 ILE A C 1
ATOM 1147 O O . ILE A 1 146 ? -1.689 -5.376 -2.215 1.00 90.56 146 ILE A O 1
ATOM 1151 N N . ARG A 1 147 ? -1.609 -3.634 -3.616 1.00 90.44 147 ARG A N 1
ATOM 1152 C CA . ARG A 1 147 ? -3.025 -3.732 -4.015 1.00 90.44 147 ARG A CA 1
ATOM 1153 C C . ARG A 1 147 ? -3.352 -5.069 -4.672 1.00 90.44 147 ARG A C 1
ATOM 1155 O O . ARG A 1 147 ? -4.331 -5.695 -4.284 1.00 90.44 147 ARG A O 1
ATOM 1162 N N . GLN A 1 148 ? -2.535 -5.524 -5.620 1.00 90.19 148 GLN A N 1
ATOM 1163 C CA . GLN A 1 148 ? -2.713 -6.818 -6.283 1.00 90.19 148 GLN A CA 1
ATOM 1164 C C . GLN A 1 148 ? -2.590 -7.973 -5.281 1.00 90.19 148 GLN A C 1
ATOM 1166 O O . GLN A 1 148 ? -3.391 -8.905 -5.310 1.00 90.19 148 GLN A O 1
ATOM 1171 N N . TRP A 1 149 ? -1.640 -7.885 -4.347 1.00 91.75 149 TRP A N 1
ATOM 1172 C CA . TRP A 1 149 ? -1.473 -8.870 -3.282 1.00 91.75 149 TRP A CA 1
ATOM 1173 C C . TRP A 1 149 ? -2.676 -8.901 -2.329 1.00 91.75 149 TRP A C 1
ATOM 1175 O O . TRP A 1 149 ? -3.221 -9.973 -2.071 1.00 91.75 149 TRP A O 1
ATOM 1185 N N . ILE A 1 150 ? -3.149 -7.736 -1.871 1.00 91.38 150 ILE A N 1
ATOM 1186 C CA . ILE A 1 150 ? -4.347 -7.615 -1.029 1.00 91.38 150 ILE A CA 1
ATOM 1187 C C . ILE A 1 150 ? -5.565 -8.162 -1.770 1.00 91.38 150 ILE A C 1
ATOM 1189 O O . ILE A 1 150 ? -6.312 -8.935 -1.187 1.00 91.38 150 ILE A O 1
ATOM 1193 N N . ALA A 1 151 ? -5.756 -7.813 -3.045 1.00 90.06 151 ALA A N 1
ATOM 1194 C CA . ALA A 1 151 ? -6.880 -8.296 -3.844 1.00 90.06 151 ALA A CA 1
ATOM 1195 C C . ALA A 1 151 ? -6.853 -9.825 -3.988 1.00 90.06 151 ALA A C 1
ATOM 1197 O O . ALA A 1 151 ? -7.872 -10.484 -3.786 1.00 90.06 151 ALA A O 1
ATOM 1198 N N . LYS A 1 152 ? -5.675 -10.405 -4.248 1.00 92.75 152 LYS A N 1
ATOM 1199 C CA . LYS A 1 152 ? -5.487 -11.859 -4.349 1.00 92.75 152 LYS A CA 1
ATOM 1200 C C . LYS A 1 152 ? -5.772 -12.582 -3.030 1.00 92.75 152 LYS A C 1
ATOM 1202 O O . LYS A 1 152 ? -6.303 -13.689 -3.041 1.00 92.75 152 LYS A O 1
ATOM 1207 N N . HIS A 1 153 ? -5.435 -11.962 -1.902 1.00 94.12 153 HIS A N 1
ATOM 1208 C CA . HIS A 1 153 ? -5.605 -12.537 -0.567 1.00 94.12 153 HIS A CA 1
ATOM 1209 C C . HIS A 1 153 ? -6.805 -11.964 0.207 1.00 94.12 153 HIS A C 1
ATOM 1211 O O . HIS A 1 153 ? -6.938 -12.220 1.405 1.00 94.12 153 HIS A O 1
ATOM 1217 N N . ALA A 1 154 ? -7.711 -11.235 -0.454 1.00 93.62 154 ALA A N 1
ATOM 1218 C CA . ALA A 1 154 ? -8.796 -10.500 0.200 1.00 93.62 154 ALA A CA 1
ATOM 1219 C C . ALA A 1 154 ? -9.734 -11.420 0.991 1.00 93.62 154 ALA A C 1
ATOM 1221 O O . ALA A 1 154 ? -10.098 -11.106 2.122 1.00 93.62 154 ALA A O 1
ATOM 1222 N N . LEU A 1 155 ? -10.054 -12.594 0.435 1.00 92.62 155 LEU A N 1
ATOM 1223 C CA . LEU A 1 155 ? -10.926 -13.586 1.073 1.00 92.62 155 LEU A CA 1
ATOM 1224 C C . LEU A 1 155 ? -10.383 -14.103 2.413 1.00 92.62 155 LEU A C 1
ATOM 1226 O O . LEU A 1 155 ? -11.164 -14.512 3.263 1.00 92.62 155 LEU A O 1
ATOM 1230 N N . VAL A 1 156 ? -9.063 -14.070 2.612 1.00 94.25 156 VAL A N 1
ATOM 1231 C CA . VAL A 1 156 ? -8.411 -14.494 3.861 1.00 94.25 156 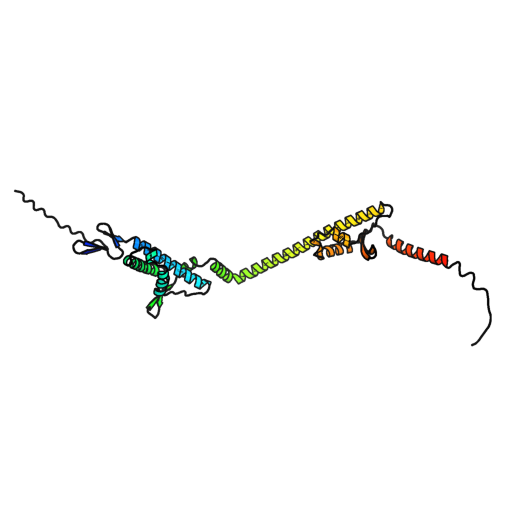VAL A CA 1
ATOM 1232 C C . VAL A 1 156 ? -8.145 -13.296 4.772 1.00 94.25 156 VAL A C 1
ATOM 1234 O O . VAL A 1 156 ? -8.338 -13.378 5.981 1.00 94.25 156 VAL A O 1
ATOM 1237 N N . LEU A 1 157 ? -7.736 -12.160 4.206 1.00 94.69 157 LEU A N 1
ATOM 1238 C CA . LEU A 1 157 ? -7.367 -10.978 4.981 1.00 94.69 157 LEU A CA 1
ATOM 1239 C C . LEU A 1 157 ? -8.579 -10.329 5.662 1.00 94.69 157 LEU A C 1
ATOM 1241 O O . LEU A 1 157 ? -8.513 -9.989 6.841 1.00 94.69 157 LEU A O 1
ATOM 1245 N N . VAL A 1 158 ? -9.698 -10.193 4.945 1.00 93.88 158 VAL A N 1
ATOM 1246 C CA . VAL A 1 158 ? -10.927 -9.569 5.461 1.00 93.88 158 VAL A CA 1
ATOM 1247 C C . VAL A 1 158 ? -11.448 -10.254 6.733 1.00 93.88 158 VAL A C 1
ATOM 1249 O O . VAL A 1 158 ? -11.652 -9.543 7.722 1.00 93.88 158 VAL A O 1
ATOM 1252 N N . PRO A 1 159 ? -11.636 -11.591 6.789 1.00 95.75 159 PRO A N 1
ATOM 1253 C CA . PRO A 1 159 ? -12.113 -12.236 8.010 1.00 95.75 159 PRO A CA 1
ATOM 1254 C C . PRO A 1 159 ? -11.111 -12.126 9.163 1.00 95.75 159 PRO A C 1
ATOM 1256 O O . PRO A 1 159 ? -11.530 -11.911 10.297 1.00 95.75 159 PRO A O 1
ATOM 1259 N N . ILE A 1 160 ? -9.800 -12.192 8.901 1.00 96.38 160 ILE A N 1
ATOM 1260 C CA . ILE A 1 160 ? -8.777 -12.000 9.942 1.00 96.38 160 ILE A CA 1
ATOM 1261 C C . ILE A 1 160 ? -8.871 -10.587 10.533 1.00 96.38 160 ILE A C 1
ATOM 1263 O O . ILE A 1 160 ? -8.904 -10.428 11.753 1.00 96.38 160 ILE A O 1
ATOM 1267 N N . CYS A 1 161 ? -8.971 -9.556 9.692 1.00 95.06 161 CYS A N 1
ATOM 1268 C CA . CYS A 1 161 ? -9.131 -8.178 10.151 1.00 95.06 161 CYS A CA 1
ATOM 1269 C C . CYS A 1 161 ? -10.430 -7.987 10.946 1.00 95.06 161 CYS A C 1
ATOM 1271 O O . CYS A 1 161 ? -10.412 -7.353 12.002 1.00 95.06 161 CYS A O 1
ATOM 1273 N N . ALA A 1 162 ? -11.541 -8.563 10.482 1.00 96.31 162 ALA A N 1
ATOM 1274 C CA . ALA A 1 162 ? -12.818 -8.506 11.187 1.00 96.31 162 ALA A CA 1
ATOM 1275 C C . ALA A 1 162 ? -12.744 -9.185 12.565 1.00 96.31 162 ALA A C 1
ATOM 1277 O O . ALA A 1 162 ? -13.220 -8.620 13.550 1.00 96.31 162 ALA A O 1
ATOM 1278 N N . LEU A 1 163 ? -12.092 -10.349 12.659 1.00 97.25 163 LEU A N 1
ATOM 1279 C CA . LEU A 1 163 ? -11.864 -11.051 13.923 1.00 97.25 163 LEU A CA 1
ATOM 1280 C C . LEU A 1 163 ? -11.018 -10.216 14.889 1.00 97.25 163 LEU A C 1
ATOM 1282 O O . LEU A 1 163 ? -11.383 -10.079 16.053 1.00 97.25 163 LEU A O 1
ATOM 1286 N N . LEU A 1 164 ? -9.929 -9.602 14.422 1.00 97.19 164 LEU A N 1
ATOM 1287 C CA . LEU A 1 164 ? -9.075 -8.755 15.262 1.00 97.19 164 LEU A CA 1
ATOM 1288 C C . LEU A 1 164 ? -9.818 -7.514 15.780 1.00 97.19 164 LEU A C 1
ATOM 1290 O O . LEU A 1 164 ? -9.736 -7.189 16.968 1.00 97.19 164 LEU A O 1
ATOM 1294 N N . LEU A 1 165 ? -10.589 -6.841 14.922 1.00 97.38 165 LEU A N 1
ATOM 1295 C CA . LEU A 1 165 ? -11.411 -5.699 15.330 1.00 97.38 165 LEU A CA 1
ATOM 1296 C C . LEU A 1 165 ? -12.511 -6.123 16.313 1.00 97.38 165 LEU A C 1
ATOM 1298 O O . LEU A 1 165 ? -12.714 -5.470 17.334 1.00 97.38 165 LEU A O 1
ATOM 1302 N N . GLY A 1 166 ? -13.165 -7.259 16.071 1.00 97.25 166 GLY A N 1
ATOM 1303 C CA . GLY A 1 166 ? -14.144 -7.827 16.997 1.00 97.25 166 GLY A CA 1
ATOM 1304 C C . GLY A 1 166 ? -13.535 -8.137 18.367 1.00 97.25 166 GLY A C 1
ATOM 1305 O O . GLY A 1 166 ? -14.046 -7.685 19.392 1.00 97.25 166 GLY A O 1
ATOM 1306 N N . CYS A 1 167 ? -12.399 -8.837 18.397 1.00 97.00 167 CYS A N 1
ATOM 1307 C CA . CYS A 1 167 ? -11.688 -9.183 19.627 1.00 97.00 167 CYS A CA 1
ATOM 1308 C C . CYS A 1 167 ? -11.255 -7.941 20.414 1.00 97.00 167 CYS A C 1
ATOM 1310 O O . CYS A 1 167 ? -11.454 -7.882 21.627 1.00 97.00 167 CYS A O 1
ATOM 1312 N N . THR A 1 168 ? -10.701 -6.927 19.748 1.00 97.00 168 THR A N 1
ATOM 1313 C CA . THR A 1 168 ? -10.280 -5.685 20.420 1.00 97.00 168 THR A CA 1
ATOM 1314 C C . THR A 1 168 ? -11.465 -4.920 21.012 1.00 97.00 168 THR A C 1
ATOM 1316 O O . THR A 1 168 ? -11.372 -4.465 22.153 1.00 97.00 168 THR A O 1
ATOM 1319 N N . LEU A 1 169 ? -12.604 -4.847 20.313 1.00 97.00 169 LEU A N 1
ATOM 1320 C CA . LEU A 1 169 ? -13.831 -4.239 20.840 1.00 97.00 169 LEU A CA 1
ATOM 1321 C C . LEU A 1 169 ? -14.395 -5.008 22.041 1.00 97.00 169 LEU A C 1
ATOM 1323 O O . LEU A 1 169 ? -14.781 -4.388 23.032 1.00 97.00 169 LEU A O 1
ATOM 1327 N N . ILE A 1 170 ? -14.415 -6.342 21.991 1.00 96.94 170 ILE A N 1
ATOM 1328 C CA . ILE A 1 170 ? -14.876 -7.180 23.109 1.00 96.94 170 ILE A CA 1
ATOM 1329 C C . ILE A 1 170 ? -13.968 -6.986 24.327 1.00 96.94 170 ILE A C 1
ATOM 1331 O O . ILE A 1 170 ? -14.461 -6.713 25.422 1.00 96.94 170 ILE A O 1
ATOM 1335 N N . LEU A 1 171 ? -12.646 -7.052 24.145 1.00 96.56 171 LEU A N 1
ATOM 1336 C CA . LEU A 1 171 ? -11.681 -6.826 25.224 1.00 96.56 171 LEU A CA 1
ATOM 1337 C C . LEU A 1 171 ? -11.815 -5.424 25.818 1.00 96.56 171 LEU A C 1
ATOM 1339 O O . LEU A 1 171 ? -11.761 -5.266 27.037 1.00 96.56 171 LEU A O 1
ATOM 1343 N N . PHE A 1 172 ? -12.030 -4.409 24.981 1.00 96.38 172 PHE A N 1
ATOM 1344 C CA . PHE A 1 172 ? -12.270 -3.047 25.441 1.00 96.38 172 PHE A CA 1
ATOM 1345 C C . PHE A 1 172 ? -13.548 -2.951 26.283 1.00 96.38 172 PHE A C 1
ATOM 1347 O O . PHE A 1 172 ? -13.516 -2.392 27.377 1.00 96.38 172 PHE A O 1
ATOM 1354 N N . ARG A 1 173 ? -14.654 -3.564 25.837 1.00 94.88 173 ARG A N 1
ATOM 1355 C CA . ARG A 1 173 ? -15.918 -3.615 26.593 1.00 94.88 173 ARG A CA 1
ATOM 1356 C C . ARG A 1 173 ? -15.762 -4.334 27.932 1.00 94.88 173 ARG A C 1
ATOM 1358 O O . ARG A 1 173 ? -16.290 -3.857 28.933 1.00 94.88 173 ARG A O 1
ATOM 1365 N N . ILE A 1 174 ? -15.036 -5.451 27.964 1.00 95.06 174 ILE A N 1
ATOM 1366 C CA . ILE A 1 174 ? -14.756 -6.207 29.193 1.00 95.06 174 ILE A CA 1
ATOM 1367 C C . ILE A 1 174 ? -13.917 -5.358 30.154 1.00 95.06 174 ILE A C 1
ATOM 1369 O O . ILE A 1 174 ? -14.300 -5.185 31.309 1.00 95.06 174 ILE A O 1
ATOM 1373 N N . ARG A 1 175 ? -12.823 -4.753 29.675 1.00 94.50 175 ARG A N 1
ATOM 1374 C CA . ARG A 1 175 ? -11.975 -3.864 30.486 1.00 94.50 175 ARG A CA 1
ATOM 1375 C C . ARG A 1 175 ? -12.749 -2.673 31.035 1.00 94.50 175 ARG A C 1
ATOM 1377 O O . ARG A 1 175 ? -12.599 -2.350 32.206 1.00 94.50 175 ARG A O 1
ATOM 1384 N N . GLN A 1 176 ? -13.596 -2.053 30.217 1.00 91.00 176 GLN A N 1
ATOM 1385 C CA . GLN A 1 176 ? -14.433 -0.935 30.642 1.00 91.00 176 GLN A CA 1
ATOM 1386 C C . GLN A 1 176 ? -15.404 -1.357 31.751 1.00 91.00 176 GLN A C 1
ATOM 1388 O O . GLN A 1 176 ? -15.527 -0.650 32.747 1.00 91.00 176 GLN A O 1
ATOM 1393 N N . ARG A 1 177 ? -16.053 -2.522 31.619 1.00 90.81 177 ARG A N 1
ATOM 1394 C CA . ARG A 1 177 ? -16.942 -3.064 32.660 1.00 90.81 177 ARG A CA 1
ATOM 1395 C C . ARG A 1 177 ? -16.196 -3.363 33.959 1.00 90.81 177 ARG A C 1
ATOM 1397 O O . ARG A 1 177 ? -16.672 -2.968 35.017 1.00 90.81 177 ARG A O 1
ATOM 1404 N N . HIS A 1 178 ? -15.028 -4.002 33.885 1.00 92.69 178 HIS A N 1
ATOM 1405 C CA . HIS A 1 178 ? -14.209 -4.265 35.072 1.00 92.69 178 HIS A CA 1
ATOM 1406 C C . HIS A 1 178 ? -13.753 -2.977 35.755 1.00 92.69 178 HIS A C 1
ATOM 1408 O O . HIS A 1 178 ? -13.855 -2.870 36.972 1.00 92.69 178 HIS A O 1
ATOM 1414 N N . TYR A 1 179 ? -13.296 -1.990 34.980 1.00 91.50 179 TYR A N 1
ATOM 1415 C CA . TYR A 1 179 ? -12.908 -0.689 35.515 1.00 91.50 179 TYR A CA 1
ATOM 1416 C C . TYR A 1 179 ? -14.079 0.001 36.223 1.00 91.50 179 TYR A C 1
ATOM 1418 O O . TYR A 1 179 ? -13.909 0.476 37.342 1.00 91.50 179 TYR A O 1
ATOM 1426 N N . LEU A 1 180 ? -15.267 0.013 35.607 1.00 90.62 180 LEU A N 1
ATOM 1427 C CA . LEU A 1 180 ? -16.468 0.585 36.216 1.00 90.62 180 LEU A CA 1
ATOM 1428 C C . LEU A 1 180 ? -16.852 -0.132 37.517 1.00 90.62 180 LEU A C 1
ATOM 1430 O O . LEU A 1 180 ? -17.133 0.551 38.494 1.00 90.62 180 LEU A O 1
ATOM 1434 N N . SER A 1 181 ? -16.816 -1.471 37.556 1.00 91.62 181 SER A N 1
ATOM 1435 C CA . SER A 1 181 ? -17.126 -2.243 38.774 1.00 91.62 181 SER A CA 1
ATOM 1436 C C . SER A 1 181 ? -16.140 -1.942 39.899 1.00 91.62 181 SER A C 1
ATOM 1438 O O . SER A 1 181 ? -16.548 -1.518 40.973 1.00 91.62 181 SER A O 1
ATOM 1440 N N . ALA A 1 182 ? -14.836 -2.056 39.631 1.00 93.69 182 ALA A N 1
ATOM 1441 C CA . ALA A 1 182 ? -13.803 -1.821 40.639 1.00 93.69 182 ALA A CA 1
ATOM 1442 C C . ALA A 1 182 ? -13.811 -0.368 41.143 1.00 93.69 182 ALA A C 1
ATOM 1444 O O . ALA A 1 182 ? -13.610 -0.099 42.327 1.00 93.69 182 ALA A O 1
ATOM 1445 N N . ARG A 1 183 ? -14.065 0.596 40.247 1.00 93.44 183 ARG A N 1
ATOM 1446 C CA . ARG A 1 183 ? -14.187 2.007 40.622 1.00 93.44 183 ARG A CA 1
ATOM 1447 C C . ARG A 1 183 ? -15.449 2.264 41.446 1.00 93.44 183 ARG A C 1
ATOM 1449 O O . ARG A 1 183 ? -15.371 3.043 42.392 1.00 93.44 183 ARG A O 1
ATOM 1456 N N . ALA A 1 184 ? -16.573 1.630 41.109 1.00 93.44 184 ALA A N 1
ATOM 1457 C CA . ALA A 1 184 ? -17.813 1.732 41.874 1.00 93.44 184 ALA A CA 1
ATOM 1458 C C . ALA A 1 184 ? -17.653 1.141 43.281 1.00 93.44 184 ALA A C 1
ATOM 1460 O O . ALA A 1 184 ? -18.008 1.807 44.244 1.00 93.44 184 ALA A O 1
ATOM 1461 N N . GLU A 1 185 ? -17.038 -0.035 43.416 1.00 94.00 185 GLU A N 1
ATOM 1462 C CA . GLU A 1 185 ? -16.731 -0.655 44.714 1.00 94.00 185 GLU A CA 1
ATOM 1463 C C . GLU A 1 185 ? -15.839 0.244 45.579 1.00 94.00 185 GLU A C 1
ATOM 1465 O O . GLU A 1 185 ? -16.114 0.459 46.757 1.00 94.00 185 GLU A O 1
ATOM 1470 N N . HIS A 1 186 ? -14.804 0.851 44.987 1.00 94.25 186 HIS A N 1
ATOM 1471 C CA . HIS A 1 186 ? -13.940 1.799 45.697 1.00 94.25 186 HIS A CA 1
ATOM 1472 C C . HIS A 1 186 ? -14.698 3.032 46.204 1.00 94.25 186 HIS A C 1
ATOM 1474 O O . HIS A 1 186 ? -14.440 3.517 47.305 1.00 94.25 186 HIS A O 1
ATOM 1480 N N . LEU A 1 187 ? -15.621 3.565 45.400 1.00 93.06 187 LEU A N 1
ATOM 1481 C CA . LEU A 1 187 ? -16.465 4.693 45.800 1.00 93.06 187 LEU A CA 1
ATOM 1482 C C . LEU A 1 187 ? -17.476 4.286 46.874 1.00 93.06 187 LEU A C 1
ATOM 1484 O O . LEU A 1 187 ? -17.668 5.034 47.825 1.00 93.06 187 LEU A O 1
ATOM 1488 N N . TYR A 1 188 ? -18.072 3.105 46.744 1.00 93.62 188 TYR A N 1
ATOM 1489 C CA . TYR A 1 188 ? -18.984 2.533 47.727 1.00 93.62 188 TYR A CA 1
ATOM 1490 C C . TYR A 1 188 ? -18.304 2.346 49.093 1.00 93.62 188 TYR A C 1
ATOM 1492 O O . TYR A 1 188 ? -18.851 2.788 50.101 1.00 93.62 188 TYR A O 1
ATOM 1500 N N . ASN A 1 189 ? -17.081 1.808 49.138 1.00 93.94 189 ASN A N 1
ATOM 1501 C CA . ASN A 1 189 ? -16.333 1.673 50.392 1.00 93.94 189 ASN A CA 1
ATOM 1502 C C . ASN A 1 189 ? -16.071 3.041 51.041 1.00 93.94 189 ASN A C 1
ATOM 1504 O O . ASN A 1 189 ? -16.309 3.210 52.229 1.00 93.94 189 ASN A O 1
ATOM 1508 N N . LYS A 1 190 ? -15.698 4.057 50.250 1.00 93.62 190 LYS A N 1
ATOM 1509 C CA . LYS A 1 190 ? -15.551 5.430 50.762 1.00 93.62 190 LYS A CA 1
ATOM 1510 C C . LYS A 1 190 ? -16.852 6.020 51.299 1.00 93.62 190 LYS A C 1
ATOM 1512 O O . LYS A 1 190 ? -16.822 6.773 52.265 1.00 93.62 190 LYS A O 1
ATOM 1517 N N . VAL A 1 191 ? -17.983 5.732 50.653 1.00 93.50 191 VAL A N 1
ATOM 1518 C CA . VAL A 1 191 ? -19.303 6.138 51.155 1.00 93.50 191 VAL A CA 1
ATOM 1519 C C . VAL A 1 191 ? -19.570 5.478 52.505 1.00 93.50 191 VAL A C 1
ATOM 1521 O O . VAL A 1 191 ? -20.012 6.168 53.420 1.00 93.50 191 VAL A O 1
ATOM 1524 N N . CYS A 1 192 ? -19.270 4.184 52.643 1.00 91.12 192 CYS A N 1
ATOM 1525 C CA . CYS A 1 192 ? -19.397 3.467 53.910 1.00 91.12 192 CYS A CA 1
ATOM 1526 C C . CYS A 1 192 ? -18.543 4.117 55.003 1.00 91.12 192 CYS A C 1
ATOM 1528 O O . CYS A 1 192 ? -19.091 4.460 56.044 1.00 91.12 192 CYS A O 1
ATOM 1530 N N . ASP A 1 193 ? -17.260 4.382 54.731 1.00 92.44 193 ASP A N 1
ATOM 1531 C CA . ASP A 1 193 ? -16.341 5.017 55.686 1.00 92.44 193 ASP A CA 1
ATOM 1532 C C . ASP A 1 193 ? -16.876 6.381 56.170 1.00 92.44 193 ASP A C 1
ATOM 1534 O O . ASP A 1 193 ? -16.898 6.656 57.368 1.00 92.44 193 ASP A O 1
ATOM 1538 N N . ILE A 1 194 ? -17.365 7.225 55.249 1.00 91.50 194 ILE A N 1
ATOM 1539 C CA . ILE A 1 194 ? -17.925 8.550 55.576 1.00 91.50 194 ILE A CA 1
ATOM 1540 C C . ILE A 1 194 ? -19.202 8.424 56.415 1.00 91.50 194 ILE A C 1
ATOM 1542 O O . ILE A 1 194 ? -19.404 9.185 57.363 1.00 91.50 194 ILE A O 1
ATOM 1546 N N . LEU A 1 195 ? -20.100 7.505 56.053 1.00 90.38 195 LEU A N 1
ATOM 1547 C CA . LEU A 1 195 ? -21.363 7.315 56.769 1.00 90.38 195 LEU A CA 1
ATOM 1548 C C . LEU A 1 195 ? -21.136 6.711 58.159 1.00 90.38 195 LEU A C 1
ATOM 1550 O O . LEU A 1 195 ? -21.789 7.133 59.114 1.00 90.38 195 LEU A O 1
ATOM 1554 N N . GLU A 1 196 ? -20.188 5.786 58.291 1.00 89.50 196 GLU A N 1
ATOM 1555 C CA . GLU A 1 196 ? -19.780 5.211 59.569 1.00 89.50 196 GLU A CA 1
ATOM 1556 C C . GLU A 1 196 ? -19.118 6.267 60.468 1.00 89.50 196 GLU A C 1
ATOM 1558 O O . GLU A 1 196 ? -19.525 6.430 61.621 1.00 89.50 196 GLU A O 1
ATOM 1563 N N . GLU A 1 197 ? -18.171 7.057 59.948 1.00 88.12 197 GLU A N 1
ATOM 1564 C CA . GLU A 1 197 ? -17.529 8.145 60.697 1.00 88.12 197 GLU A CA 1
ATOM 1565 C C . GLU A 1 197 ? -18.557 9.186 61.165 1.00 88.12 197 GLU A C 1
ATOM 1567 O O . GLU A 1 197 ? -18.580 9.551 62.344 1.00 88.12 197 GLU A O 1
ATOM 1572 N N . ASN A 1 198 ? -19.479 9.603 60.292 1.00 87.38 198 ASN A N 1
ATOM 1573 C CA . ASN A 1 198 ? -20.555 10.527 60.660 1.00 87.38 198 ASN A CA 1
ATOM 1574 C C . ASN A 1 198 ? -21.478 9.943 61.740 1.00 87.38 198 ASN A C 1
ATOM 1576 O O . ASN A 1 198 ? -21.877 10.652 62.672 1.00 87.38 198 ASN A O 1
ATOM 1580 N N . ALA A 1 199 ? -21.785 8.646 61.678 1.00 85.44 199 ALA A N 1
ATOM 1581 C CA . ALA A 1 199 ? -22.554 7.974 62.719 1.00 85.44 199 ALA A CA 1
ATOM 1582 C C . ALA A 1 199 ? -21.801 7.946 64.064 1.00 85.44 199 ALA A C 1
ATOM 1584 O O . ALA A 1 199 ? -22.411 8.179 65.113 1.00 85.44 199 ALA A O 1
ATOM 1585 N N . LEU A 1 200 ? -20.481 7.744 64.060 1.00 83.81 200 LEU A N 1
ATOM 1586 C CA . LEU A 1 200 ? -19.650 7.789 65.268 1.00 83.81 200 LEU A CA 1
ATOM 1587 C C . LEU A 1 200 ? -19.546 9.206 65.855 1.00 83.81 200 LEU A C 1
ATOM 1589 O O . LEU A 1 200 ? -19.707 9.383 67.067 1.00 83.81 200 LEU A O 1
ATOM 1593 N N . VAL A 1 201 ? -19.336 10.224 65.015 1.00 82.75 201 VAL A N 1
ATOM 1594 C CA . VAL A 1 201 ? -19.251 11.637 65.429 1.00 82.75 201 VAL A CA 1
ATOM 1595 C C . VAL A 1 201 ? -20.586 12.131 65.988 1.00 82.75 201 VAL A C 1
ATOM 1597 O O . VAL A 1 201 ? -20.618 12.755 67.050 1.00 82.75 201 VAL A O 1
ATOM 1600 N N . SER A 1 202 ? -21.709 11.798 65.344 1.00 79.88 202 SER A N 1
ATOM 1601 C CA . SER A 1 202 ? -23.042 12.172 65.847 1.00 79.88 202 SER A CA 1
ATOM 1602 C C . SER A 1 202 ? -23.344 11.583 67.235 1.00 79.88 202 SER A C 1
ATOM 1604 O O . SER A 1 202 ? -24.058 12.193 68.034 1.00 79.88 202 SER A O 1
ATOM 1606 N N . ARG A 1 203 ? -22.761 10.418 67.558 1.00 74.19 203 ARG A N 1
ATOM 1607 C CA . ARG A 1 203 ? -22.892 9.764 68.866 1.00 74.19 203 ARG A CA 1
ATOM 1608 C C . ARG A 1 203 ? -21.995 10.391 69.935 1.00 74.19 203 ARG A C 1
ATOM 1610 O O . ARG A 1 203 ? -22.421 10.480 71.086 1.00 74.19 203 ARG A O 1
ATOM 1617 N N . SER A 1 204 ? -20.773 10.800 69.589 1.00 70.88 204 SER A N 1
ATOM 1618 C CA . SER A 1 204 ? -19.825 11.384 70.551 1.00 70.88 204 SER A CA 1
ATOM 1619 C C . SER A 1 204 ? -20.199 12.821 70.938 1.00 70.88 204 SER A C 1
ATOM 1621 O O . SER A 1 204 ? -20.074 13.207 72.103 1.00 70.88 204 SER A O 1
ATOM 1623 N N . VAL A 1 205 ? -20.747 13.591 69.995 1.00 67.81 205 VAL A N 1
ATOM 1624 C CA . VAL A 1 205 ? -21.185 14.979 70.193 1.00 67.81 205 VAL A CA 1
ATOM 1625 C C . VAL A 1 205 ? -22.664 15.011 70.584 1.00 67.81 205 VAL A C 1
ATOM 1627 O O . VAL A 1 205 ? -23.495 15.359 69.759 1.00 67.81 205 VAL A O 1
ATOM 1630 N N . LYS A 1 206 ? -23.001 14.594 71.818 1.00 58.16 206 LYS A N 1
ATOM 1631 C CA . LYS A 1 206 ? -24.296 14.785 72.537 1.00 58.16 206 LYS A CA 1
ATOM 1632 C C . LYS A 1 206 ? -25.538 15.184 71.683 1.00 58.16 206 LYS A C 1
ATOM 1634 O O . LYS A 1 206 ? -26.273 16.096 72.042 1.00 58.16 206 LYS A O 1
ATOM 1639 N N . GLY A 1 207 ? -25.824 14.465 70.594 1.00 58.75 207 GLY A N 1
ATOM 1640 C CA . GLY A 1 207 ? -27.010 14.650 69.751 1.00 58.75 207 GLY A CA 1
ATOM 1641 C C . GLY A 1 207 ? -27.071 15.886 68.837 1.00 58.75 207 GLY A C 1
ATOM 1642 O O . GLY A 1 207 ? -28.153 16.139 68.311 1.00 58.75 207 GLY A O 1
ATOM 1643 N N . GLU A 1 208 ? -25.986 16.641 68.623 1.00 60.00 208 GLU A N 1
ATOM 1644 C CA . GLU A 1 208 ? -26.001 17.821 67.725 1.00 60.00 208 GLU A CA 1
ATOM 1645 C C . GLU A 1 208 ? -25.544 17.520 66.283 1.00 60.00 208 GLU A C 1
ATOM 1647 O O . GLU A 1 208 ? -25.834 18.297 65.375 1.00 60.00 208 GLU A O 1
ATOM 1652 N N . GLY A 1 209 ? -24.874 16.387 66.042 1.00 66.75 209 GLY A N 1
ATOM 1653 C CA . GLY A 1 209 ? -24.464 15.964 64.697 1.00 66.75 209 GLY A CA 1
ATOM 1654 C C . GLY A 1 209 ? -25.581 15.254 63.924 1.00 66.75 209 GLY A C 1
ATOM 1655 O O . GLY A 1 209 ? -26.294 14.417 64.480 1.00 66.75 209 GLY A O 1
ATOM 1656 N N . GLU A 1 210 ? -25.725 15.550 62.630 1.00 78.88 210 GLU A N 1
ATOM 1657 C CA . GLU A 1 210 ? -26.651 14.836 61.743 1.00 78.88 210 GLU A CA 1
ATOM 1658 C C . GLU A 1 210 ? -26.076 13.446 61.381 1.00 78.88 210 GLU A C 1
ATOM 1660 O O . GLU A 1 210 ? -24.994 13.381 60.805 1.00 78.88 210 GLU A O 1
ATOM 1665 N N . PRO A 1 211 ? -26.767 12.324 61.682 1.00 82.62 211 PRO A N 1
ATOM 1666 C CA . PRO A 1 211 ? -26.252 10.971 61.407 1.00 82.62 211 PRO A CA 1
ATOM 1667 C C . PRO A 1 211 ? -26.401 10.531 59.937 1.00 82.62 211 PRO A C 1
ATOM 1669 O O . PRO A 1 211 ? -26.093 9.395 59.591 1.00 82.62 211 PRO A O 1
ATOM 1672 N N . TRP A 1 212 ? -26.909 11.408 59.071 1.00 86.44 212 TRP A N 1
ATOM 1673 C CA . TRP A 1 212 ? -27.281 11.121 57.686 1.00 86.44 212 TRP A CA 1
ATOM 1674 C C . TRP A 1 212 ? -26.626 12.133 56.745 1.00 86.44 212 TRP A C 1
ATOM 1676 O O . TRP A 1 212 ? -26.382 13.277 57.123 1.00 86.44 212 TRP A O 1
ATOM 1686 N N . VAL A 1 213 ? -26.388 11.733 55.497 1.00 91.25 213 VAL A N 1
ATOM 1687 C CA . VAL A 1 213 ? -25.779 12.582 54.463 1.00 91.25 213 VAL A CA 1
ATOM 1688 C C . VAL A 1 213 ? -26.648 12.588 53.212 1.00 91.25 213 VAL A C 1
ATOM 1690 O O . VAL A 1 213 ? -27.259 11.585 52.852 1.00 91.25 213 VAL A O 1
ATOM 1693 N N . VAL A 1 214 ? -26.721 13.724 52.519 1.00 91.69 214 VAL A N 1
ATOM 1694 C CA . VAL A 1 214 ? -27.445 13.831 51.246 1.00 91.69 214 VAL A CA 1
ATOM 1695 C C . VAL A 1 214 ? -26.678 13.099 50.139 1.00 91.69 214 VAL A C 1
ATOM 1697 O O . VAL A 1 214 ? -25.524 13.426 49.860 1.00 91.69 214 VAL A O 1
ATOM 1700 N N . ALA A 1 215 ? -27.338 12.174 49.437 1.00 89.88 215 ALA A N 1
ATOM 1701 C CA . ALA A 1 215 ? -26.709 11.351 48.396 1.00 89.88 215 ALA A CA 1
ATOM 1702 C C . ALA A 1 215 ? -26.080 12.183 47.259 1.00 89.88 215 ALA A C 1
ATOM 1704 O O . ALA A 1 215 ? -25.005 11.860 46.755 1.00 89.88 215 ALA A O 1
ATOM 1705 N N . SER A 1 216 ? -26.711 13.301 46.878 1.00 88.25 216 SER A N 1
ATOM 1706 C CA . SER A 1 216 ? -26.165 14.194 45.850 1.00 88.25 216 SER A CA 1
ATOM 1707 C C . SER A 1 216 ? -24.856 14.865 46.270 1.00 88.25 216 SER A C 1
ATOM 1709 O O . SER A 1 216 ? -24.024 15.120 45.409 1.00 88.25 216 SER A O 1
ATOM 1711 N N . TRP A 1 217 ? -24.654 15.137 47.565 1.00 89.69 217 TRP A N 1
ATOM 1712 C CA . TRP A 1 217 ? -23.397 15.714 48.057 1.00 89.69 217 TRP A CA 1
ATOM 1713 C C . TRP A 1 217 ? -22.270 14.687 47.992 1.00 89.69 217 TRP A C 1
ATOM 1715 O O . TRP A 1 217 ? -21.226 14.978 47.422 1.00 89.69 217 TRP A O 1
ATOM 1725 N N . LEU A 1 218 ? -22.530 13.446 48.423 1.00 89.88 218 LEU A N 1
ATOM 1726 C CA . LEU A 1 218 ? -21.573 12.341 48.286 1.00 89.88 218 LEU A CA 1
ATOM 1727 C C . LEU A 1 218 ? -21.143 12.140 46.830 1.00 89.88 218 LEU A C 1
ATOM 1729 O O . LEU A 1 218 ? -19.960 11.965 46.549 1.00 89.88 218 LEU A O 1
ATOM 1733 N N . ARG A 1 219 ? -22.084 12.219 45.886 1.00 89.75 219 ARG A N 1
ATOM 1734 C CA . ARG A 1 219 ? -21.772 12.145 44.457 1.00 89.75 219 ARG A CA 1
ATOM 1735 C C . ARG A 1 219 ? -20.848 13.271 44.008 1.00 89.75 219 ARG A C 1
ATOM 1737 O O . ARG A 1 219 ? -19.881 13.026 43.288 1.00 89.75 219 ARG A O 1
ATOM 1744 N N . ASP A 1 220 ? -21.185 14.502 44.366 1.00 89.38 220 ASP A N 1
ATOM 1745 C CA . ASP A 1 220 ? -20.493 15.683 43.861 1.00 89.38 220 ASP A CA 1
ATOM 1746 C C . ASP A 1 220 ? -19.076 15.802 44.464 1.00 89.38 220 ASP A C 1
ATOM 1748 O O . ASP A 1 220 ? -18.148 16.200 43.745 1.00 89.38 220 ASP A O 1
ATOM 1752 N N . ASP A 1 221 ? -18.903 15.346 45.711 1.00 88.69 221 ASP A N 1
ATOM 1753 C CA . ASP A 1 221 ? -17.638 15.328 46.456 1.00 88.69 221 ASP A CA 1
ATOM 1754 C C . ASP A 1 221 ? -16.725 14.150 46.070 1.00 88.69 221 ASP A C 1
ATOM 1756 O O . ASP A 1 221 ? -15.508 14.316 45.958 1.00 88.69 221 ASP A O 1
ATOM 1760 N N . LEU A 1 222 ? -17.285 12.955 45.835 1.00 88.56 222 LEU A N 1
ATOM 1761 C CA . LEU A 1 222 ? -16.494 11.745 45.563 1.00 88.56 222 LEU A CA 1
ATOM 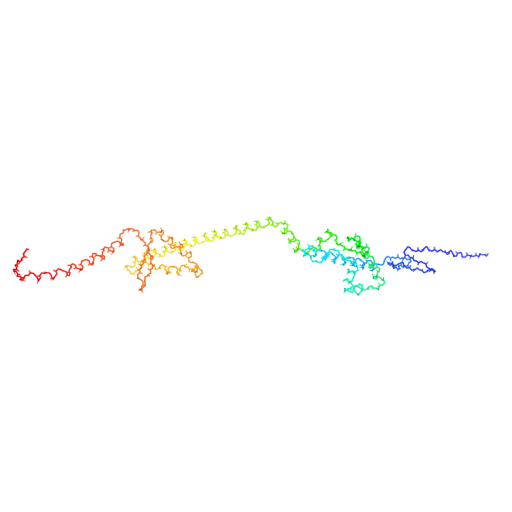1762 C C . LEU A 1 222 ? -16.161 11.541 44.079 1.00 88.56 222 LEU A C 1
ATOM 1764 O O . LEU A 1 222 ? -15.123 10.946 43.765 1.00 88.56 222 LEU A O 1
ATOM 1768 N N . LEU A 1 223 ? -17.013 12.006 43.158 1.00 89.44 223 LEU A N 1
ATOM 1769 C CA . LEU A 1 223 ? -16.780 11.856 41.720 1.00 89.44 223 LEU A CA 1
ATOM 1770 C C . LEU A 1 223 ? -15.920 12.982 41.153 1.00 89.44 223 LEU A C 1
ATOM 1772 O O . LEU A 1 223 ? -16.181 14.171 41.368 1.00 89.44 223 LEU A O 1
ATOM 1776 N N . LEU A 1 224 ? -14.962 12.618 40.295 1.00 85.94 224 LEU A N 1
ATOM 1777 C CA . LEU A 1 224 ? -14.209 13.605 39.524 1.00 85.94 224 LEU A CA 1
ATOM 1778 C C . LEU A 1 224 ? -15.120 14.303 38.492 1.00 85.94 224 LEU A C 1
ATOM 1780 O O . LEU A 1 224 ? -16.023 13.672 37.939 1.00 85.94 224 LEU A O 1
ATOM 1784 N N . PRO A 1 225 ? -14.839 15.563 38.099 1.00 83.38 225 PRO A N 1
ATOM 1785 C CA . PRO A 1 225 ? -15.630 16.280 37.089 1.00 83.38 225 PRO A CA 1
ATOM 1786 C C . PRO A 1 225 ? -15.802 15.541 35.749 1.00 83.38 225 PRO A C 1
ATOM 1788 O O . PRO A 1 225 ? -16.787 15.757 35.046 1.00 83.38 225 PRO A O 1
ATOM 1791 N N . ARG A 1 226 ? -14.852 14.667 35.383 1.00 80.44 226 ARG A N 1
ATOM 1792 C CA . ARG A 1 226 ? -14.948 13.803 34.193 1.00 80.44 226 ARG A CA 1
ATOM 1793 C C . ARG A 1 226 ? -15.894 12.617 34.396 1.00 80.44 226 ARG A C 1
ATOM 1795 O O . ARG A 1 226 ? -16.599 12.260 33.462 1.00 80.44 226 ARG A O 1
ATOM 1802 N N . GLU A 1 227 ? -15.919 12.047 35.598 1.00 84.06 227 GLU A N 1
ATOM 1803 C CA . GLU A 1 227 ? -16.758 10.900 35.966 1.00 84.06 227 GLU A CA 1
ATOM 1804 C C . GLU A 1 227 ? -18.228 11.313 36.124 1.00 84.06 227 GLU A C 1
ATOM 1806 O O . GLU A 1 227 ? -19.115 10.552 35.762 1.00 84.06 227 GLU A O 1
ATOM 1811 N N . ARG A 1 228 ? -18.507 12.558 36.540 1.00 82.56 228 ARG A N 1
ATOM 1812 C CA . ARG A 1 228 ? -19.881 13.090 36.663 1.00 82.56 228 ARG A CA 1
ATOM 1813 C C . ARG A 1 228 ? -20.661 13.164 35.348 1.00 82.56 228 ARG A C 1
ATOM 1815 O O . ARG A 1 228 ? -21.878 13.313 35.374 1.00 82.56 228 ARG A O 1
ATOM 1822 N N . ARG A 1 229 ? -19.979 13.107 34.199 1.00 79.62 229 ARG A N 1
ATOM 1823 C CA . ARG A 1 229 ? -20.636 13.131 32.882 1.00 79.62 229 ARG A CA 1
ATOM 1824 C C . ARG A 1 229 ? -21.300 11.805 32.534 1.00 79.62 229 ARG A C 1
ATOM 1826 O O . ARG A 1 229 ? -22.219 11.807 31.721 1.00 79.62 229 ARG A O 1
ATOM 1833 N N . ASP A 1 230 ? -20.830 10.704 33.113 1.00 79.94 230 ASP A N 1
ATOM 1834 C CA . ASP A 1 230 ? -21.382 9.380 32.865 1.00 79.94 230 ASP A CA 1
ATOM 1835 C C . ASP A 1 230 ? -22.176 8.910 34.097 1.00 79.94 230 ASP A C 1
ATOM 1837 O O . ASP A 1 230 ? -21.582 8.591 35.130 1.00 79.94 230 ASP A O 1
ATOM 1841 N N . PRO A 1 231 ? -23.520 8.850 34.020 1.00 85.06 231 PRO A N 1
ATOM 1842 C CA . PRO A 1 231 ? -24.343 8.438 35.153 1.00 85.06 231 PRO A CA 1
ATOM 1843 C C . PRO A 1 231 ? -24.167 6.954 35.499 1.00 85.06 231 PRO A C 1
ATOM 1845 O O . PRO A 1 231 ? -24.597 6.530 36.571 1.00 85.06 231 PRO A O 1
ATOM 1848 N N . SER A 1 232 ? -23.553 6.149 34.623 1.00 87.81 232 SER A N 1
ATOM 1849 C CA . SER A 1 232 ? -23.457 4.700 34.816 1.00 87.81 232 SER A CA 1
ATOM 1850 C C . SER A 1 232 ? -22.610 4.302 36.029 1.00 87.81 232 SER A C 1
ATOM 1852 O O . SER A 1 232 ? -22.953 3.337 36.710 1.00 87.81 232 SER A O 1
ATOM 1854 N N . LEU A 1 233 ? -21.558 5.067 36.345 1.00 90.50 233 LEU A N 1
ATOM 1855 C CA . LEU A 1 233 ? -20.707 4.816 37.510 1.00 90.50 233 LEU A CA 1
ATOM 1856 C C . LEU A 1 233 ? -21.462 5.045 38.823 1.00 90.50 233 LEU A C 1
ATOM 1858 O O . LEU A 1 233 ? -21.466 4.173 39.686 1.00 90.50 233 LEU A O 1
ATOM 1862 N N . TRP A 1 234 ? -22.124 6.199 38.963 1.00 91.50 234 TRP A N 1
ATOM 1863 C CA . TRP A 1 234 ? -22.868 6.524 40.183 1.00 91.50 234 TRP A CA 1
ATOM 1864 C C . TRP A 1 234 ? -24.064 5.600 40.381 1.00 91.50 234 TRP A C 1
ATOM 1866 O O . TRP A 1 234 ? -24.285 5.121 41.485 1.00 91.50 234 TRP A O 1
ATOM 1876 N N . LYS A 1 235 ? -24.770 5.262 39.297 1.00 91.44 235 LYS A N 1
ATOM 1877 C CA . LYS A 1 235 ? -25.855 4.283 39.343 1.00 91.44 235 LYS A CA 1
ATOM 1878 C C . LYS A 1 235 ? -25.385 2.942 39.915 1.00 91.44 235 LYS A C 1
ATOM 1880 O O . LYS A 1 235 ? -26.104 2.332 40.695 1.00 91.44 235 LYS A O 1
ATOM 1885 N N . LYS A 1 236 ? -24.169 2.498 39.573 1.00 91.69 236 LYS A N 1
ATOM 1886 C CA . LYS A 1 236 ? -23.628 1.253 40.127 1.00 91.69 236 LYS A CA 1
ATOM 1887 C C . LYS A 1 236 ? -23.317 1.354 41.623 1.00 91.69 236 LYS A C 1
ATOM 1889 O O . LYS A 1 236 ? -23.500 0.378 42.337 1.00 91.69 236 LYS A O 1
ATOM 1894 N N . VAL A 1 237 ? -22.883 2.523 42.096 1.00 92.62 237 VAL A N 1
ATOM 1895 C CA . VAL A 1 237 ? -22.704 2.794 43.533 1.00 92.62 237 VAL A CA 1
ATOM 1896 C C . VAL A 1 237 ? -24.051 2.787 44.256 1.00 92.62 237 VAL A C 1
ATOM 1898 O O . VAL A 1 237 ? -24.158 2.176 45.310 1.00 92.62 237 VAL A O 1
ATOM 1901 N N . GLU A 1 238 ? -25.086 3.407 43.682 1.00 92.38 238 GLU A N 1
ATOM 1902 C CA . GLU A 1 238 ? -26.446 3.383 44.241 1.00 92.38 238 GLU A CA 1
ATOM 1903 C C . GLU A 1 238 ? -26.995 1.954 44.348 1.00 92.38 238 GLU A C 1
ATOM 1905 O O . GLU A 1 238 ? -27.571 1.613 45.376 1.00 92.38 238 GLU A O 1
ATOM 1910 N N . GLU A 1 239 ? -26.762 1.106 43.337 1.00 93.19 239 GLU A N 1
ATOM 1911 C CA . GLU A 1 239 ? -27.100 -0.326 43.387 1.00 93.19 239 GLU A CA 1
ATOM 1912 C C . GLU A 1 239 ? -26.390 -1.035 44.556 1.00 93.19 239 GLU A C 1
ATOM 1914 O O . GLU A 1 239 ? -27.044 -1.731 45.325 1.00 93.19 239 GLU A O 1
ATOM 1919 N N . LEU A 1 240 ? -25.080 -0.812 44.743 1.00 92.94 240 LEU A N 1
ATOM 1920 C CA . LEU A 1 240 ? -24.321 -1.410 45.854 1.00 92.94 240 LEU A CA 1
ATOM 1921 C C . LEU A 1 240 ? -24.805 -0.927 47.230 1.00 92.94 240 LEU A C 1
ATOM 1923 O O . LEU A 1 240 ? -24.873 -1.713 48.169 1.00 92.94 240 LEU A O 1
ATOM 1927 N N . VAL A 1 241 ? -25.162 0.354 47.355 1.00 92.00 241 VAL A N 1
ATOM 1928 C CA . VAL A 1 241 ? -25.720 0.918 48.596 1.00 92.00 241 VAL A CA 1
ATOM 1929 C C . VAL A 1 241 ? -27.097 0.331 48.895 1.00 92.00 241 VAL A C 1
ATOM 1931 O O . VAL A 1 241 ? -27.382 0.013 50.042 1.00 92.00 241 VAL A O 1
ATOM 1934 N N . GLN A 1 242 ? -27.944 0.165 47.877 1.00 90.94 242 GLN A N 1
ATOM 1935 C CA . GLN A 1 242 ? -29.280 -0.411 48.033 1.00 90.94 242 GLN A CA 1
ATOM 1936 C C . GLN A 1 242 ? -29.238 -1.897 48.434 1.00 90.94 242 GLN A C 1
ATOM 1938 O O . GLN A 1 242 ? -30.147 -2.376 49.112 1.00 90.94 242 GLN A O 1
ATOM 1943 N N . GLU A 1 243 ? -28.208 -2.628 48.004 1.00 90.81 243 GLU A N 1
ATOM 1944 C CA . GLU A 1 243 ? -27.980 -4.031 48.367 1.00 90.81 243 GLU A CA 1
ATOM 1945 C C . GLU A 1 243 ? -27.404 -4.202 49.788 1.00 90.81 243 GLU A C 1
ATOM 1947 O O . GLU A 1 243 ? -27.526 -5.283 50.368 1.00 90.81 243 GLU A O 1
ATOM 1952 N N . ASP A 1 244 ? -26.806 -3.159 50.375 1.00 90.44 244 ASP A N 1
ATOM 1953 C CA . ASP A 1 244 ? -26.203 -3.213 51.708 1.00 90.44 244 ASP A CA 1
ATOM 1954 C C . ASP A 1 244 ? -27.224 -2.937 52.820 1.00 90.44 244 ASP A C 1
ATOM 1956 O O . ASP A 1 244 ? -27.672 -1.812 53.031 1.00 90.44 244 ASP A O 1
ATOM 1960 N N . SER A 1 245 ? -27.525 -3.963 53.617 1.00 87.25 245 SER A N 1
ATOM 1961 C CA . SER A 1 245 ? -28.451 -3.864 54.750 1.00 87.25 245 SER A CA 1
ATOM 1962 C C . SER A 1 245 ? -28.000 -2.921 55.871 1.00 87.25 245 SER A C 1
ATOM 1964 O O . SER A 1 245 ? -28.793 -2.629 56.759 1.00 87.25 245 SER A O 1
ATOM 1966 N N . ARG A 1 246 ? -26.733 -2.487 55.890 1.00 88.50 246 ARG A N 1
ATOM 1967 C CA . ARG A 1 246 ? -26.210 -1.541 56.892 1.00 88.50 246 ARG A CA 1
ATOM 1968 C C . ARG A 1 246 ? -26.564 -0.093 56.570 1.00 88.50 246 ARG A C 1
ATOM 1970 O O . ARG A 1 246 ? -26.330 0.779 57.401 1.00 88.50 246 ARG A O 1
ATOM 1977 N N . LEU A 1 247 ? -27.081 0.184 55.376 1.00 89.75 247 LEU A N 1
ATOM 1978 C CA . LEU A 1 247 ? -27.358 1.531 54.899 1.00 89.75 247 LEU A CA 1
ATOM 1979 C C . LEU A 1 247 ? -28.860 1.715 54.687 1.00 89.75 247 LEU A C 1
ATOM 1981 O O . LEU A 1 247 ? -29.500 0.944 53.981 1.00 89.75 247 LEU A O 1
ATOM 1985 N N . ASP A 1 248 ? -29.419 2.775 55.266 1.00 87.56 248 ASP A N 1
ATOM 1986 C CA . ASP A 1 248 ? -30.801 3.179 55.018 1.00 87.56 248 ASP A CA 1
ATOM 1987 C C . ASP A 1 248 ? -30.857 4.322 54.005 1.00 87.56 248 ASP A C 1
ATOM 1989 O O . ASP A 1 248 ? -30.171 5.338 54.145 1.00 87.56 248 ASP A O 1
ATOM 1993 N N . GLN A 1 249 ? -31.747 4.193 53.020 1.00 89.94 249 GLN A N 1
ATOM 1994 C CA . GLN A 1 249 ? -32.058 5.241 52.052 1.00 89.94 249 GLN A CA 1
ATOM 1995 C C . GLN A 1 249 ? -33.502 5.710 52.222 1.00 89.94 249 GLN A C 1
ATOM 1997 O O . GLN A 1 249 ? -34.448 4.936 52.072 1.00 89.94 249 GLN A O 1
ATOM 2002 N N . TYR A 1 250 ? -33.694 7.003 52.483 1.00 89.06 250 TYR A N 1
ATOM 2003 C CA . TYR A 1 250 ? -35.035 7.573 52.606 1.00 89.06 250 TYR A CA 1
ATOM 2004 C C . TYR A 1 250 ? -35.085 9.055 52.205 1.00 89.06 250 TYR A C 1
ATOM 2006 O O . TYR A 1 250 ? -34.076 9.761 52.256 1.00 89.06 250 TYR A O 1
ATOM 2014 N N . PRO A 1 251 ? -36.253 9.563 51.774 1.00 90.75 251 PRO A N 1
ATOM 2015 C CA . PRO A 1 251 ? -36.423 10.979 51.483 1.00 90.75 251 PRO A CA 1
ATOM 2016 C C . PRO A 1 251 ? -36.577 11.790 52.778 1.00 90.75 251 PRO A C 1
ATOM 2018 O O . PRO A 1 251 ? -37.334 11.420 53.679 1.00 90.75 251 PRO A O 1
ATOM 2021 N N . LYS A 1 252 ? -35.893 12.933 52.860 1.00 89.62 252 LYS A N 1
ATOM 2022 C CA . LYS A 1 252 ? -35.928 13.855 53.998 1.00 89.62 252 LYS A CA 1
ATOM 2023 C C . LYS A 1 252 ? -35.986 15.305 53.525 1.00 89.62 252 LYS A C 1
ATOM 2025 O O . LYS A 1 252 ? -35.397 15.666 52.511 1.00 89.62 252 LYS A O 1
ATOM 2030 N N . MET A 1 253 ? -36.696 16.146 54.274 1.00 88.12 253 MET A N 1
ATOM 2031 C CA . MET A 1 253 ? -36.730 17.588 54.026 1.00 88.12 253 MET A CA 1
ATOM 2032 C C . MET A 1 253 ? -35.435 18.227 54.529 1.00 88.12 253 MET A C 1
ATOM 2034 O O . MET A 1 253 ? -35.208 18.294 55.736 1.00 88.12 253 MET A O 1
ATOM 2038 N N . VAL A 1 254 ? -34.600 18.711 53.610 1.00 85.75 254 VAL A N 1
ATOM 2039 C CA . VAL A 1 254 ? -33.332 19.388 53.908 1.00 85.75 254 VAL A CA 1
ATOM 2040 C C . VAL A 1 254 ? -33.412 20.801 53.347 1.00 85.75 254 VAL A C 1
ATOM 2042 O O . VAL A 1 254 ? -33.507 20.987 52.136 1.00 85.75 254 VAL A O 1
ATOM 2045 N N . LYS A 1 255 ? -33.405 21.812 54.227 1.00 85.00 255 LYS A N 1
ATOM 2046 C CA . LYS A 1 255 ? -33.516 23.239 53.853 1.00 85.00 255 LYS A CA 1
ATOM 2047 C C . LYS A 1 255 ? -34.725 23.556 52.944 1.00 85.00 255 LYS A C 1
ATOM 2049 O O . LYS A 1 255 ? -34.629 24.399 52.063 1.00 85.00 255 LYS A O 1
ATOM 2054 N N . GLY A 1 256 ? -35.860 22.884 53.163 1.00 85.56 256 GLY A N 1
ATOM 2055 C CA . GLY A 1 256 ? -37.104 23.108 52.408 1.00 85.56 256 GLY A CA 1
ATOM 2056 C C . GLY A 1 256 ? -37.257 22.282 51.124 1.00 85.56 256 GLY A C 1
ATOM 2057 O O . GLY A 1 256 ? -38.319 22.330 50.514 1.00 85.56 256 GLY A O 1
ATOM 2058 N N . GLU A 1 257 ? -36.258 21.479 50.749 1.00 88.88 257 GLU A N 1
ATOM 2059 C CA . GLU A 1 257 ? -36.314 20.584 49.587 1.00 88.88 257 GLU A CA 1
ATOM 2060 C C . GLU A 1 257 ? -36.365 19.116 50.028 1.00 88.88 257 GLU A C 1
ATOM 2062 O O . GLU A 1 257 ? -35.664 18.715 50.960 1.00 88.88 257 GLU A O 1
ATOM 2067 N N . LEU A 1 258 ? -37.171 18.295 49.346 1.00 88.62 258 LEU A N 1
ATOM 2068 C CA . LEU A 1 258 ? -37.196 16.849 49.564 1.00 88.62 258 LEU A CA 1
ATOM 2069 C C . LEU A 1 258 ? -35.978 16.219 48.875 1.00 88.62 258 LEU A C 1
ATOM 2071 O O . LEU A 1 258 ? -35.913 16.175 47.647 1.00 88.62 258 LEU A O 1
ATOM 2075 N N . LYS A 1 259 ? -35.010 15.739 49.657 1.00 91.56 259 LYS A N 1
ATOM 2076 C CA . LYS A 1 259 ? -33.777 15.115 49.158 1.00 91.56 259 LYS A CA 1
ATOM 2077 C C . LYS A 1 259 ? -33.614 13.710 49.707 1.00 91.56 259 LYS A C 1
ATOM 2079 O O . LYS A 1 259 ? -34.032 13.418 50.823 1.00 91.56 259 LYS A O 1
ATOM 2084 N N . VAL A 1 260 ? -33.000 12.837 48.917 1.00 92.25 260 VAL A N 1
ATOM 2085 C CA . VAL A 1 260 ? -32.670 11.478 49.352 1.00 92.25 260 VAL A CA 1
ATOM 2086 C C . VAL A 1 260 ? -31.421 11.527 50.222 1.00 92.25 260 VAL A C 1
ATOM 2088 O O . VAL A 1 260 ? -30.398 12.089 49.818 1.00 92.25 260 VAL A O 1
ATOM 2091 N N . VAL A 1 261 ? -31.524 10.959 51.418 1.00 92.75 261 VAL A N 1
ATOM 2092 C CA . VAL A 1 261 ? -30.439 10.889 52.395 1.00 92.75 261 VAL A CA 1
ATOM 2093 C C . VAL A 1 261 ? -30.068 9.437 52.658 1.00 92.75 261 VAL A C 1
ATOM 2095 O O . VAL A 1 261 ? -30.919 8.551 52.549 1.00 92.75 261 VAL A O 1
ATOM 2098 N N . TRP A 1 262 ? -28.796 9.220 52.971 1.00 93.44 262 TRP A N 1
ATOM 2099 C CA . TRP A 1 262 ? -28.222 7.935 53.351 1.00 93.44 262 TRP A CA 1
ATOM 2100 C C . TRP A 1 262 ? -27.775 7.990 54.808 1.00 93.44 262 TRP A C 1
ATOM 2102 O O . TRP A 1 262 ? -27.181 8.982 55.235 1.00 93.44 262 TRP A O 1
ATOM 2112 N N . GLU A 1 263 ? -28.077 6.945 55.567 1.00 90.69 263 GLU A N 1
ATOM 2113 C CA . GLU A 1 263 ? -27.766 6.835 56.994 1.00 90.69 263 GLU A CA 1
ATOM 2114 C C . GLU A 1 263 ? -27.154 5.466 57.297 1.00 90.69 263 GLU A C 1
ATOM 2116 O O . GLU A 1 263 ? -27.608 4.451 56.769 1.00 90.69 263 GLU A O 1
ATOM 2121 N N . TRP A 1 264 ? -26.132 5.440 58.156 1.00 90.00 264 TRP A N 1
ATOM 2122 C CA . TRP A 1 264 ? -25.548 4.193 58.644 1.00 90.00 264 TRP A CA 1
ATOM 2123 C C . TRP A 1 264 ? -26.400 3.602 59.771 1.00 90.00 264 TRP A C 1
ATOM 2125 O O . TRP A 1 264 ? -26.584 4.220 60.826 1.00 90.00 264 TRP A O 1
ATOM 2135 N N . GLN A 1 265 ? -26.884 2.377 59.584 1.00 83.88 265 GLN A N 1
ATOM 2136 C CA . GLN A 1 265 ? -27.524 1.599 60.634 1.00 83.88 265 GLN A CA 1
ATOM 2137 C C . GLN A 1 265 ? -26.456 1.001 61.554 1.00 83.88 265 GLN A C 1
ATOM 2139 O O . GLN A 1 265 ? -25.795 0.017 61.230 1.00 83.88 265 GLN A O 1
ATOM 2144 N N . VAL A 1 266 ? -26.298 1.572 62.748 1.00 62.78 266 VAL A N 1
ATOM 2145 C CA . VAL A 1 266 ? -25.511 0.921 63.802 1.00 62.78 266 VAL A CA 1
ATOM 2146 C C . VAL A 1 266 ? -26.355 -0.194 64.423 1.00 62.78 266 VAL A C 1
ATOM 2148 O O . VAL A 1 266 ? -27.477 0.067 64.852 1.00 62.78 266 VAL A O 1
ATOM 2151 N N . GLU A 1 267 ? -25.808 -1.412 64.443 1.00 50.66 267 GLU A N 1
ATOM 2152 C CA . GLU A 1 267 ? -26.390 -2.667 64.941 1.00 50.66 267 GLU A CA 1
ATOM 2153 C C . GLU A 1 267 ? -27.497 -2.518 66.000 1.00 50.66 267 GLU A C 1
ATOM 2155 O O . GLU A 1 267 ? -27.301 -1.946 67.074 1.00 50.66 267 GLU A O 1
ATOM 2160 N N . GLY A 1 268 ? -28.647 -3.136 65.716 1.00 40.06 268 GLY A N 1
ATOM 2161 C CA . GLY A 1 268 ? -29.723 -3.339 66.681 1.00 40.06 268 GLY A CA 1
ATOM 2162 C C . GLY A 1 268 ? -31.014 -2.631 66.294 1.00 40.06 268 GLY A C 1
ATOM 2163 O O . GLY A 1 268 ? -31.262 -1.485 66.662 1.00 40.06 268 GLY A O 1
ATOM 2164 N N . SER A 1 269 ? -31.861 -3.371 65.581 1.00 46.03 269 SER A N 1
ATOM 2165 C CA . SER A 1 269 ? -33.315 -3.205 65.520 1.00 46.03 269 SER A CA 1
ATOM 2166 C C . SER A 1 269 ? -33.890 -2.427 66.719 1.00 46.03 269 SER A C 1
ATOM 2168 O O . SER A 1 269 ? -33.627 -2.799 67.861 1.00 46.03 269 SER A O 1
ATOM 2170 N N . LEU A 1 270 ? -34.698 -1.388 66.428 1.00 42.31 270 LEU A N 1
ATOM 2171 C CA . LEU A 1 270 ? -35.771 -0.766 67.247 1.00 42.31 270 LEU A CA 1
ATOM 2172 C C . LEU A 1 270 ? -35.738 0.773 67.398 1.00 42.31 270 LEU A C 1
ATOM 2174 O O . LEU A 1 270 ? -36.720 1.338 67.881 1.00 42.31 270 LEU A O 1
ATOM 2178 N N . SER A 1 271 ? -34.725 1.502 66.925 1.00 45.19 271 SER A N 1
ATOM 2179 C CA . SER A 1 271 ? -34.675 2.970 67.123 1.00 45.19 271 SER A CA 1
ATOM 2180 C C . SER A 1 271 ? -35.662 3.765 66.248 1.00 45.19 271 SER A C 1
ATOM 2182 O O . SER A 1 271 ? -36.267 4.739 66.708 1.00 45.19 271 SER A O 1
ATOM 2184 N N . ALA A 1 272 ? -35.870 3.353 64.992 1.00 47.84 272 ALA A N 1
ATOM 2185 C CA . ALA A 1 272 ? -36.759 4.057 64.059 1.00 47.84 272 ALA A CA 1
ATOM 2186 C C . ALA A 1 272 ? -38.249 3.772 64.332 1.00 47.84 272 ALA A C 1
ATOM 2188 O O . ALA A 1 272 ? -39.076 4.689 64.299 1.00 47.84 272 ALA A O 1
ATOM 2189 N N . LEU A 1 273 ? -38.591 2.529 64.703 1.00 46.22 273 LEU A N 1
ATOM 2190 C CA . LEU A 1 273 ? -39.949 2.172 65.125 1.00 46.22 273 LEU A CA 1
ATOM 2191 C C . LEU A 1 273 ? -40.305 2.846 66.462 1.00 46.22 273 LEU A C 1
ATOM 2193 O O . LEU A 1 273 ? -41.413 3.359 66.611 1.00 46.22 273 LEU A O 1
ATOM 2197 N N . ALA A 1 274 ? -39.354 2.940 67.402 1.00 45.53 274 ALA A N 1
ATOM 2198 C CA . ALA A 1 274 ? -39.560 3.640 68.669 1.00 45.53 274 ALA A CA 1
ATOM 2199 C C . ALA A 1 274 ? -39.769 5.153 68.486 1.00 45.53 274 ALA A C 1
ATOM 2201 O O . ALA A 1 274 ? -40.587 5.732 69.195 1.00 45.53 274 ALA A O 1
ATOM 2202 N N . LYS A 1 275 ? -39.109 5.810 67.517 1.00 51.72 275 LYS A N 1
ATOM 2203 C CA . LYS A 1 275 ? -39.350 7.239 67.230 1.00 51.72 275 LYS A CA 1
ATOM 2204 C C . LYS A 1 275 ? -40.713 7.497 66.576 1.00 51.72 275 LYS A C 1
ATOM 2206 O O . LYS A 1 275 ? -41.358 8.479 66.940 1.00 51.72 275 LYS A O 1
ATOM 2211 N N . ARG A 1 276 ? -41.194 6.618 65.683 1.00 50.88 276 ARG A N 1
ATOM 2212 C CA . ARG A 1 276 ? -42.569 6.716 65.145 1.00 50.88 276 ARG A CA 1
ATOM 2213 C C . ARG A 1 276 ? -43.623 6.463 66.226 1.00 50.88 276 ARG A C 1
ATOM 2215 O O . ARG A 1 276 ? -44.521 7.284 66.383 1.00 50.88 276 ARG A O 1
ATOM 2222 N N . LYS A 1 277 ? -43.448 5.422 67.047 1.00 44.75 277 LYS A N 1
ATOM 2223 C CA . LYS A 1 277 ? -44.392 5.082 68.124 1.00 44.75 277 LYS A CA 1
ATOM 2224 C C . LYS A 1 277 ? -44.431 6.139 69.239 1.00 44.75 277 LYS A C 1
ATOM 2226 O O . LYS A 1 277 ? -45.504 6.504 69.702 1.00 44.75 277 LYS A O 1
ATOM 2231 N N . LYS A 1 278 ? -43.282 6.725 69.602 1.00 46.88 278 LYS A N 1
ATOM 2232 C CA . LYS A 1 278 ? -43.197 7.810 70.600 1.00 46.88 278 LYS A CA 1
ATOM 2233 C C . LYS A 1 278 ? -43.761 9.141 70.081 1.00 46.88 278 LYS A C 1
ATOM 2235 O O . LYS A 1 278 ? -44.276 9.929 70.870 1.00 46.88 278 LYS A O 1
ATOM 2240 N N . GLY A 1 279 ? -43.703 9.385 68.767 1.00 47.59 279 GLY A N 1
ATOM 2241 C CA . GLY A 1 279 ? -44.348 10.533 68.118 1.00 47.59 279 GLY A CA 1
ATOM 2242 C C . GLY A 1 279 ? -45.876 10.418 68.041 1.00 47.59 279 GLY A C 1
ATOM 2243 O O . GLY A 1 279 ? -46.568 11.426 68.179 1.00 47.59 279 GLY A O 1
ATOM 2244 N N . GLU A 1 280 ? -46.410 9.205 67.878 1.00 50.91 280 GLU A N 1
ATOM 2245 C CA . GLU A 1 280 ? -47.857 8.936 67.920 1.00 50.91 280 GLU A CA 1
ATOM 2246 C C . GLU A 1 280 ? -48.411 8.924 69.355 1.00 50.91 280 GLU A C 1
ATOM 2248 O O . GLU A 1 280 ? -49.415 9.587 69.616 1.00 50.91 280 GLU A O 1
ATOM 2253 N N . GLU A 1 281 ? -47.717 8.306 70.318 1.00 47.56 281 GLU A N 1
ATOM 2254 C CA . GLU A 1 281 ? -48.118 8.315 71.738 1.00 47.56 281 GLU A CA 1
ATOM 2255 C C . GLU A 1 281 ? -48.053 9.724 72.362 1.00 47.56 281 GLU A C 1
ATOM 2257 O O . GLU A 1 281 ? -48.890 10.083 73.193 1.00 47.56 281 GLU A O 1
ATOM 2262 N N . SER A 1 282 ? -47.107 10.569 71.930 1.00 47.28 282 SER A N 1
ATOM 2263 C CA . SER A 1 282 ? -47.026 11.981 72.338 1.00 47.28 282 SER A CA 1
ATOM 2264 C C . SER A 1 282 ? -48.172 12.830 71.779 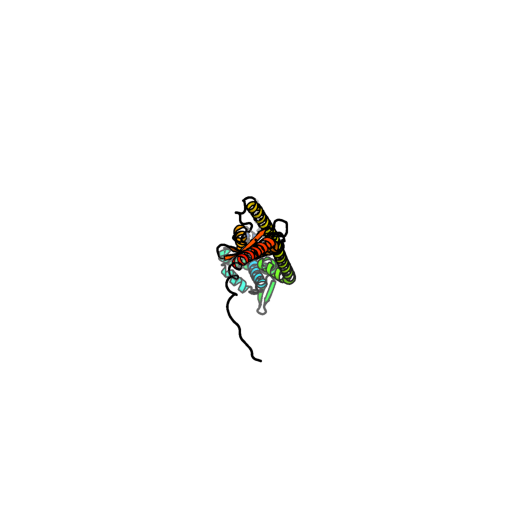1.00 47.28 282 SER A C 1
ATOM 2266 O O . SER A 1 282 ? -48.611 13.760 72.458 1.00 47.28 282 SER A O 1
ATOM 2268 N N . LYS A 1 283 ? -48.666 12.531 70.570 1.00 50.50 283 LYS A N 1
ATOM 2269 C CA . LYS A 1 283 ? -49.818 13.228 69.976 1.00 50.50 283 LYS A CA 1
ATOM 2270 C C . LYS A 1 283 ? -51.146 12.760 70.572 1.00 50.50 283 LYS A C 1
ATOM 2272 O O . LYS A 1 283 ? -52.049 13.578 70.724 1.00 50.50 283 LYS A O 1
ATOM 2277 N N . GLN A 1 284 ? -51.259 11.491 70.970 1.00 44.72 284 GLN A N 1
ATOM 2278 C CA . GLN A 1 284 ? -52.441 10.993 71.681 1.00 44.72 284 GLN A CA 1
ATOM 2279 C C . GLN A 1 284 ? -52.536 11.537 73.115 1.00 44.72 284 GLN A C 1
ATOM 2281 O O . GLN A 1 284 ? -53.602 12.015 73.496 1.00 44.72 284 GLN A O 1
ATOM 2286 N N . LYS A 1 285 ? -51.431 11.594 73.876 1.00 42.28 285 LYS A N 1
ATOM 2287 C CA . LYS A 1 285 ? -51.453 12.136 75.252 1.00 42.28 285 LYS A CA 1
ATOM 2288 C C . LYS A 1 285 ? -51.755 13.637 75.348 1.00 42.28 285 LYS A C 1
ATOM 2290 O O . LYS A 1 285 ? -52.316 14.056 76.354 1.00 42.28 285 LYS A O 1
ATOM 2295 N N . LEU A 1 286 ? -51.433 14.440 74.328 1.00 42.12 286 LEU A N 1
ATOM 2296 C CA . LEU A 1 286 ? -51.768 15.876 74.311 1.00 42.12 286 LEU A CA 1
ATOM 2297 C C . LEU A 1 286 ? -53.262 16.128 74.012 1.00 42.12 286 LEU A C 1
ATOM 2299 O O . LEU A 1 286 ? -53.850 17.095 74.502 1.00 42.12 286 LEU A O 1
ATOM 2303 N N . ASN A 1 287 ? -53.893 15.238 73.240 1.00 42.84 287 ASN A N 1
ATOM 2304 C CA . ASN A 1 287 ? -55.319 15.334 72.924 1.00 42.84 287 ASN A CA 1
ATOM 2305 C C . ASN A 1 287 ?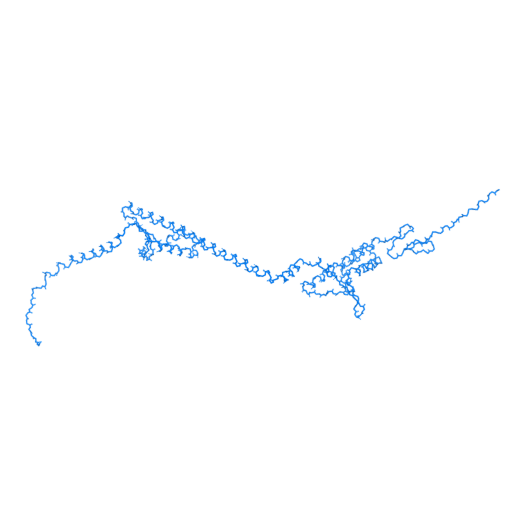 -56.206 14.833 74.074 1.00 42.84 287 ASN A C 1
ATOM 2307 O O . ASN A 1 287 ? -57.289 15.372 74.276 1.00 42.84 287 ASN A O 1
ATOM 2311 N N . GLU A 1 288 ? -55.732 13.872 74.871 1.00 40.69 288 GLU A N 1
ATOM 2312 C CA . GLU A 1 288 ? -56.500 13.279 75.976 1.00 40.69 288 GLU A CA 1
ATOM 2313 C C . GLU A 1 288 ? -56.535 14.164 77.242 1.00 40.69 288 GLU A C 1
ATOM 2315 O O . GLU A 1 288 ? -57.526 14.166 77.975 1.00 40.69 288 GLU A O 1
ATOM 2320 N N . SER A 1 289 ? -55.508 15.000 77.461 1.00 39.19 289 SER A N 1
ATOM 2321 C CA . SER A 1 289 ? -55.478 15.990 78.554 1.00 39.19 289 SER A CA 1
ATOM 2322 C C . SER A 1 289 ? -56.264 17.274 78.261 1.00 39.19 289 SER A C 1
ATOM 2324 O O . SER A 1 289 ? -56.468 18.082 79.164 1.00 39.19 289 SER A O 1
ATOM 2326 N N . THR A 1 290 ? -56.707 17.479 77.016 1.00 39.41 290 THR A N 1
ATOM 2327 C CA . THR A 1 290 ? -57.494 18.663 76.617 1.00 39.41 290 THR A CA 1
ATOM 2328 C C . THR A 1 290 ? -58.997 18.351 76.523 1.00 39.41 290 THR A C 1
ATOM 2330 O O . THR A 1 290 ? -59.829 19.251 76.611 1.00 39.41 290 THR A O 1
ATOM 2333 N N . SER A 1 291 ? -59.382 17.073 76.417 1.00 37.47 291 SER A N 1
ATOM 2334 C CA . SER A 1 291 ? -60.785 16.643 76.307 1.00 37.47 291 SER A CA 1
ATOM 2335 C C . SER A 1 291 ? -61.467 16.302 77.639 1.00 37.47 291 SER A C 1
ATOM 2337 O O . SER A 1 291 ? -62.683 16.131 77.667 1.00 37.47 291 SER A O 1
ATOM 2339 N N . THR A 1 292 ? -60.733 16.220 78.752 1.00 36.25 292 THR A N 1
ATOM 2340 C CA . THR A 1 292 ? -61.295 15.854 80.070 1.00 36.25 292 THR A CA 1
ATOM 2341 C C . THR A 1 292 ? -61.731 17.041 80.937 1.00 36.25 292 THR A C 1
ATOM 2343 O O . THR A 1 292 ? -62.316 16.823 81.993 1.00 36.25 292 THR A O 1
ATOM 2346 N N . SER A 1 293 ? -61.545 18.293 80.495 1.00 36.91 293 SER A N 1
ATOM 2347 C CA . SER A 1 293 ? -62.014 19.484 81.232 1.00 36.91 293 SER A CA 1
ATOM 2348 C C . SER A 1 293 ? -63.301 20.126 80.689 1.00 36.91 293 SER A C 1
ATOM 2350 O O . SER A 1 293 ? -63.776 21.097 81.270 1.00 36.91 293 SER A O 1
ATOM 2352 N N . SER A 1 294 ? -63.908 19.602 79.615 1.00 37.34 294 SER A N 1
ATOM 2353 C CA . SER A 1 294 ? -65.021 20.280 78.917 1.00 37.34 294 SER A CA 1
ATOM 2354 C C . SER A 1 294 ? -66.350 19.512 78.843 1.00 37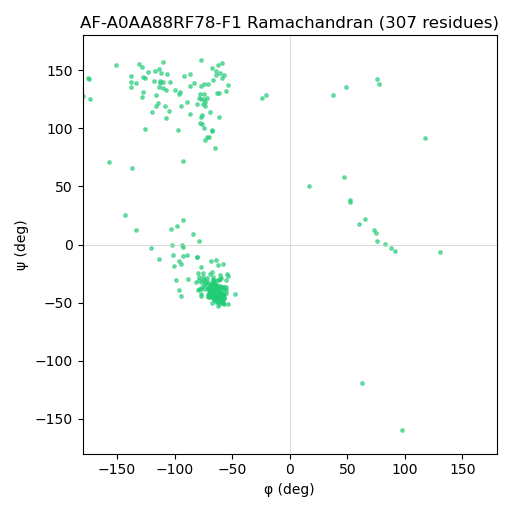.34 294 SER A C 1
ATOM 2356 O O . SER A 1 294 ? -67.345 20.078 78.393 1.00 37.34 294 SER A O 1
ATOM 2358 N N . ILE A 1 295 ? -66.430 18.269 79.335 1.00 40.25 295 ILE A N 1
ATOM 2359 C CA . ILE A 1 295 ? -67.667 17.456 79.252 1.00 40.25 295 ILE A CA 1
ATOM 2360 C C . ILE A 1 295 ? -68.468 17.429 80.569 1.00 40.25 295 ILE A C 1
ATOM 2362 O O . ILE A 1 295 ? -69.640 17.060 80.577 1.00 40.25 295 ILE A O 1
ATOM 2366 N N . GLN A 1 296 ? -67.928 17.946 81.676 1.00 36.47 296 GLN A N 1
ATOM 2367 C CA . GLN A 1 296 ? -68.606 17.899 82.980 1.00 36.47 296 GLN A CA 1
ATOM 2368 C C . GLN A 1 296 ? -69.473 19.131 83.306 1.00 36.47 296 GLN A C 1
ATOM 2370 O O . GLN A 1 296 ? -69.778 19.383 84.468 1.00 36.47 296 GLN A O 1
ATOM 2375 N N . GLN A 1 297 ? -69.899 19.897 82.292 1.00 37.00 297 GLN A N 1
ATOM 2376 C CA . GLN A 1 297 ? -70.684 21.124 82.505 1.00 37.00 297 GLN A CA 1
ATOM 2377 C C . GLN A 1 297 ? -71.927 21.302 81.614 1.00 37.00 297 GLN A C 1
ATOM 2379 O O . GLN A 1 297 ? -72.494 22.392 81.601 1.00 37.00 297 GLN A O 1
ATOM 2384 N N . ARG A 1 298 ? -72.399 20.277 80.880 1.00 35.28 298 ARG A N 1
ATOM 2385 C CA . ARG A 1 298 ? -73.513 20.476 79.922 1.00 35.28 298 ARG A CA 1
ATOM 2386 C C . ARG A 1 298 ? -74.559 19.370 79.756 1.00 35.28 298 ARG A C 1
ATOM 2388 O O . ARG A 1 298 ? -75.221 19.342 78.729 1.00 35.28 298 ARG A O 1
ATOM 2395 N N . LEU A 1 299 ? -74.789 18.517 80.753 1.00 38.44 299 LEU A N 1
ATOM 2396 C CA . LEU A 1 299 ? -75.923 17.574 80.731 1.00 38.44 299 LEU A CA 1
ATOM 2397 C C . LEU A 1 299 ? -76.617 17.520 82.098 1.00 38.44 299 LEU A C 1
ATOM 2399 O O . LEU A 1 299 ? -76.576 16.523 82.807 1.00 38.44 299 LEU A O 1
ATOM 2403 N N . ALA A 1 300 ? -77.234 18.640 82.474 1.00 34.97 300 ALA A N 1
ATOM 2404 C CA . ALA A 1 300 ? -78.234 18.702 83.536 1.00 34.97 300 ALA A CA 1
ATOM 2405 C C . ALA A 1 300 ? -79.128 19.932 83.330 1.00 34.97 300 ALA A C 1
ATOM 2407 O O . ALA A 1 300 ? -78.988 20.925 84.040 1.00 34.97 300 ALA A O 1
ATOM 2408 N N . SER A 1 301 ? -79.993 19.913 82.311 1.00 29.78 301 SER A N 1
ATOM 2409 C CA . SER A 1 301 ? -81.282 20.632 82.315 1.00 29.78 301 SER A CA 1
ATOM 2410 C C . SER A 1 301 ? -82.068 20.413 81.017 1.00 29.78 301 SER A C 1
ATOM 2412 O O . SER A 1 301 ? -81.567 20.717 79.938 1.00 29.78 301 SER A O 1
ATOM 2414 N N . LYS A 1 302 ? -83.332 20.005 81.207 1.00 30.34 302 LYS A N 1
ATOM 2415 C CA . LYS A 1 302 ? -84.490 20.064 80.297 1.00 30.34 302 LYS A CA 1
ATOM 2416 C C . LYS A 1 302 ? -84.575 19.032 79.176 1.00 30.34 302 LYS A C 1
ATOM 2418 O O . LYS A 1 302 ? -83.607 18.817 78.463 1.00 30.34 302 LYS A O 1
ATOM 2423 N N . ASP A 1 303 ? -85.715 18.430 78.860 1.00 32.78 303 ASP A N 1
ATOM 2424 C CA . ASP A 1 303 ? -87.083 18.296 79.414 1.00 32.78 303 ASP A CA 1
ATOM 2425 C C . ASP A 1 303 ? -87.724 17.259 78.451 1.00 32.78 303 ASP A C 1
ATOM 2427 O O . ASP A 1 303 ? -87.416 17.267 77.260 1.00 32.78 303 ASP A O 1
ATOM 2431 N N . SER A 1 304 ? -88.270 16.144 78.942 1.00 31.08 304 SER A N 1
ATOM 2432 C CA . SER A 1 304 ? -89.710 15.814 78.985 1.00 31.08 304 SER A CA 1
ATOM 2433 C C . SER A 1 304 ? -90.531 15.994 77.690 1.00 31.08 304 SER A C 1
ATOM 2435 O O . SER A 1 304 ? -90.513 17.057 77.085 1.00 31.08 304 SER A O 1
ATOM 2437 N N . GLU A 1 305 ? -91.359 14.967 77.420 1.00 32.78 305 GLU A N 1
ATOM 2438 C CA . GLU A 1 305 ? -92.476 14.861 76.450 1.00 32.78 305 GLU A CA 1
ATOM 2439 C C . GLU A 1 305 ? -92.130 14.686 74.960 1.00 32.78 305 GLU A C 1
ATOM 2441 O O . GLU A 1 305 ? -91.248 15.337 74.427 1.00 32.78 305 GLU A O 1
ATOM 2446 N N . ALA A 1 306 ? -92.838 13.903 74.143 1.00 33.25 306 ALA A N 1
ATOM 2447 C CA . ALA A 1 306 ? -93.695 12.721 74.272 1.00 33.25 306 ALA A CA 1
ATOM 2448 C C . ALA A 1 306 ? -94.061 12.295 72.828 1.00 33.25 306 ALA A C 1
ATOM 2450 O O . ALA A 1 306 ? -94.304 13.150 71.984 1.00 33.25 306 ALA A O 1
ATOM 2451 N N . LEU A 1 307 ? -94.123 10.978 72.594 1.00 33.97 307 LEU A N 1
ATOM 2452 C CA . LEU A 1 307 ? -94.937 10.227 71.615 1.00 33.97 307 LEU A CA 1
ATOM 2453 C C . LEU A 1 307 ? -95.205 10.784 70.192 1.00 33.97 307 LEU A C 1
ATOM 2455 O O . LEU A 1 307 ? -95.933 11.761 70.027 1.00 33.97 307 LEU A O 1
ATOM 2459 N N . LYS A 1 308 ? -94.936 9.946 69.173 1.00 32.91 308 LYS A N 1
ATOM 2460 C CA . LYS A 1 308 ? -95.990 9.179 68.459 1.00 32.91 308 LYS A CA 1
ATOM 2461 C C . LYS A 1 308 ? -95.426 8.199 67.412 1.00 32.91 308 LYS A C 1
ATOM 2463 O O . LYS A 1 308 ? -94.522 8.561 66.666 1.00 32.91 308 LYS A O 1
ATOM 2468 N N . CYS A 1 309 ? -96.122 7.056 67.341 1.00 34.78 309 CYS A N 1
ATOM 2469 C CA . CYS A 1 309 ? -96.049 5.919 66.409 1.00 34.78 309 CYS A CA 1
ATOM 2470 C C . CYS A 1 309 ? -94.940 4.892 66.656 1.00 34.78 309 CYS A C 1
ATOM 2472 O O . CYS A 1 309 ? -93.752 5.217 66.463 1.00 34.78 309 CYS A O 1
#

Nearest PDB structures (foldseek):
  5zhv-assembly1_B  TM=4.370E-01  e=4.132E-02  Mycobacterium tuberculosis H37Rv
  5meb-assembly2_B  TM=4.558E-01  e=4.774E-01  Saccharomyces cerevisiae
  5dym-assembly1_A-2  TM=5.160E-01  e=3.951E+00  Clostridioides difficile R20291
  8hbd-assembly1_R  TM=2.627E-01  e=6.305E-01  Homo sapiens
  4r29-assembly4_D  TM=3.724E-01  e=9.619E+00  Escherichia coli O157:H7